Protein AF-A0A3M7KWB9-F1 (afdb_monomer_lite)

Foldseek 3Di:
DWFWWKKKFAAADDPAWAQFKKWKWFAADDLCVVQVRDNVNSVVDPRTDTFDIDTDDPDHGMDMDTTPHTDDHDDMDMGGDDTDDPDPHHDTDDMDTDGHDPVRVVVVVVVVVVVVVVVVVVPDDDDDDDDDDDDDDDDDDDDDDDDDDDPDDDPDDDDDDDDDDDDPPVVVVVVVVVVVVVVVVVVVVVVVVVVVVVVVVVVVVVVVVVVVVVVVVVVVVVVVVVVVVVVVVVCVVCVVVVVVVVVPDDPPVVVVVVCVVVVVVVVVVVVPD

InterPro domains:
  IPR012919 SUN domain [PF07738] (11-101)
  IPR012919 SUN domain [PS51469] (1-102)
  IPR045120 SUN domain-containing Suco/Slp1-like [PTHR12953] (5-118)

Sequence (273 aa):
MPLHRRVELVQNELYSSRVKDFEVYARQSNPRQDAGGDLAAGLANPLWRMVGNFTAPKTKGLQRFELQHPGWARYVLVRFLTHYSSEPVCAMNGIAVYGKSAAEELEDELAQVSARDEAREALAPEALEGVGLLRGTDVASKTGEGLEPLIAAALDAGNASGSGPLDPELKATKLQTKSLARIVSDMQANHTGSMVALQAGLETVKREQASLLRELDDLRAQVFMLWIAVGSLSLCVCAPTILRAVQKLPLRTTIAALIIGVGAFESYRVLML

Secondary structure (DSSP, 8-state):
-EEEEEEEEEE--SSSPPB-EEEEEEESS-TTTTTTT-HHHHHHSTTPEEEEEEE--S-SEEEEEEEEEEEE-SEEEEEE--BSSS-S-----EEEEEEEEHHHHHHHHHHHHHHHHHHHHHT--------------------------------------------HHHHHHHHHHHHHHHHHHHHHHHHHHHHHHHHHHHHHHHHHHHHHHHHHHHHHHHHHHHHHHHHHHHHHHHHHHHHHHHTTS-HHHHHHHHHHHHHHHHHHHGGG-

pLDDT: mean 71.54, std 21.66, range [27.02, 97.69]

Structure (mmCIF, N/CA/C/O backbone):
data_AF-A0A3M7KWB9-F1
#
_entry.id   AF-A0A3M7KWB9-F1
#
loop_
_atom_site.group_PDB
_atom_site.id
_atom_site.type_symbol
_atom_site.label_atom_id
_atom_site.label_alt_id
_atom_site.label_comp_id
_atom_site.label_asym_id
_atom_site.label_entity_id
_atom_site.label_seq_id
_atom_site.pdbx_PDB_ins_code
_atom_site.Cartn_x
_atom_site.Cartn_y
_atom_site.Cartn_z
_atom_site.occupancy
_atom_site.B_iso_or_equiv
_atom_site.auth_seq_id
_atom_site.auth_comp_id
_atom_site.auth_asym_id
_atom_site.auth_atom_id
_atom_site.pdbx_PDB_model_num
ATOM 1 N N . MET A 1 1 ? -8.202 1.699 14.607 1.00 68.69 1 MET A N 1
ATOM 2 C CA . MET A 1 1 ? -7.265 1.211 13.563 1.00 68.69 1 MET A CA 1
ATOM 3 C C . MET A 1 1 ? -8.049 1.082 12.272 1.00 68.69 1 MET A C 1
ATOM 5 O O . MET A 1 1 ? -9.238 0.851 12.412 1.00 68.69 1 MET A O 1
ATOM 9 N N . PRO A 1 2 ? -7.475 1.285 11.079 1.00 80.38 2 PRO A N 1
ATOM 10 C CA . PRO A 1 2 ? -8.226 1.167 9.832 1.00 80.38 2 PRO A CA 1
ATOM 11 C C . PRO A 1 2 ? -8.274 -0.275 9.295 1.00 80.38 2 PRO A C 1
ATOM 13 O O . PRO A 1 2 ? -7.330 -1.053 9.452 1.00 80.38 2 PRO A O 1
ATOM 16 N N . LEU A 1 3 ? -9.381 -0.614 8.642 1.00 87.31 3 LEU A N 1
ATOM 17 C CA . LEU A 1 3 ? -9.571 -1.790 7.803 1.00 87.31 3 LEU A CA 1
ATOM 18 C C . LEU A 1 3 ? -9.111 -1.443 6.388 1.00 87.31 3 LEU A C 1
ATOM 20 O O . LEU A 1 3 ? -9.818 -0.742 5.664 1.00 87.31 3 LEU A O 1
ATOM 24 N N . HIS A 1 4 ? -7.936 -1.912 5.976 1.00 88.81 4 HIS A N 1
ATOM 25 C CA . HIS A 1 4 ? -7.447 -1.646 4.623 1.00 88.81 4 HIS A CA 1
ATOM 26 C C . HIS A 1 4 ? -8.227 -2.473 3.598 1.00 88.81 4 HIS A C 1
ATOM 28 O O . HIS A 1 4 ? -8.393 -3.681 3.773 1.00 88.81 4 HIS A O 1
ATOM 34 N N . ARG A 1 5 ? -8.685 -1.823 2.523 1.00 92.06 5 ARG A N 1
ATOM 35 C CA . ARG A 1 5 ? -9.471 -2.453 1.448 1.00 92.06 5 ARG A CA 1
ATOM 36 C C . ARG A 1 5 ? -8.834 -2.302 0.071 1.00 92.06 5 ARG A C 1
ATOM 38 O O . ARG A 1 5 ? -8.957 -3.208 -0.738 1.00 92.06 5 ARG A O 1
ATOM 45 N N . ARG A 1 6 ? -8.098 -1.215 -0.181 1.00 94.56 6 ARG A N 1
ATOM 46 C CA . ARG A 1 6 ? -7.508 -0.931 -1.496 1.00 94.56 6 ARG A CA 1
ATOM 47 C C . ARG A 1 6 ? -6.091 -0.393 -1.372 1.00 94.56 6 ARG A C 1
ATOM 49 O O . ARG A 1 6 ? -5.790 0.375 -0.462 1.00 94.56 6 ARG A O 1
ATOM 56 N N . VAL A 1 7 ? -5.250 -0.737 -2.340 1.00 96.44 7 VAL A N 1
ATOM 57 C CA . VAL A 1 7 ? -3.951 -0.102 -2.575 1.00 96.44 7 VAL A CA 1
ATOM 58 C C . VAL A 1 7 ? -3.957 0.553 -3.947 1.00 96.44 7 VAL A C 1
ATOM 60 O O . VAL A 1 7 ? -4.464 -0.003 -4.920 1.00 96.44 7 VAL A O 1
ATOM 63 N N . GLU A 1 8 ? -3.387 1.745 -4.030 1.00 97.00 8 GLU A N 1
ATOM 64 C CA . GLU A 1 8 ? -3.187 2.461 -5.276 1.00 97.00 8 GLU A CA 1
ATOM 65 C C . GLU A 1 8 ? -1.697 2.710 -5.502 1.00 97.00 8 GLU A C 1
ATOM 67 O O . GLU A 1 8 ? -0.974 3.128 -4.595 1.00 97.00 8 GLU A O 1
ATOM 72 N N . LEU A 1 9 ? -1.245 2.440 -6.725 1.00 96.19 9 LEU A N 1
ATOM 73 C CA . LEU A 1 9 ? 0.121 2.684 -7.176 1.00 96.19 9 LEU A CA 1
ATOM 74 C C . LEU A 1 9 ? 0.098 3.773 -8.244 1.00 96.19 9 LEU A C 1
ATOM 76 O O . LEU A 1 9 ? -0.676 3.693 -9.199 1.00 96.19 9 LEU A O 1
ATOM 80 N N . VAL A 1 10 ? 0.956 4.780 -8.099 1.00 95.88 10 VAL A N 1
ATOM 81 C CA . VAL A 1 10 ? 1.112 5.855 -9.083 1.00 95.88 10 VAL A CA 1
ATOM 82 C C . VAL A 1 10 ? 2.482 5.755 -9.718 1.00 95.88 10 VAL A C 1
ATOM 84 O O . VAL A 1 10 ? 3.505 5.880 -9.038 1.00 95.88 10 VAL A O 1
ATOM 87 N N . GLN A 1 11 ? 2.492 5.590 -11.039 1.00 93.62 11 GLN A N 1
ATOM 88 C CA . GLN A 1 11 ? 3.726 5.531 -11.803 1.00 93.62 11 GLN A CA 1
ATOM 89 C C . GLN A 1 11 ? 3.613 6.339 -13.093 1.00 93.62 11 GLN A C 1
ATOM 91 O O . GLN A 1 11 ? 3.010 5.914 -14.080 1.00 93.62 11 GLN A O 1
ATOM 96 N N . ASN A 1 12 ? 4.187 7.539 -13.057 1.00 92.69 12 ASN A N 1
ATOM 97 C CA . ASN A 1 12 ? 4.114 8.535 -14.123 1.00 92.69 12 ASN A CA 1
ATOM 98 C C . ASN A 1 12 ? 5.438 8.707 -14.871 1.00 92.69 12 ASN A C 1
ATOM 100 O O . ASN A 1 12 ? 5.454 9.357 -15.919 1.00 92.69 12 ASN A O 1
ATOM 104 N N . GLU A 1 13 ? 6.522 8.129 -14.361 1.00 90.62 13 GLU A N 1
ATOM 105 C CA . GLU A 1 13 ? 7.837 8.235 -14.982 1.00 90.62 13 GLU A CA 1
ATOM 106 C C . GLU A 1 13 ? 7.851 7.619 -16.393 1.00 90.62 13 GLU A C 1
ATOM 108 O O . GLU A 1 13 ? 7.192 6.606 -16.654 1.00 90.62 13 GLU A O 1
ATOM 113 N N . LEU A 1 14 ? 8.535 8.280 -17.333 1.00 84.06 14 LEU A N 1
ATOM 114 C CA . LEU A 1 14 ? 8.511 7.901 -18.749 1.00 84.06 14 LEU A CA 1
ATOM 115 C C . LEU A 1 14 ? 9.574 6.848 -19.080 1.00 84.06 14 LEU A C 1
ATOM 117 O O . LEU A 1 14 ? 9.296 5.942 -19.863 1.00 84.06 14 LEU A O 1
ATOM 121 N N . TYR A 1 15 ? 10.749 6.962 -18.456 1.00 84.44 15 TYR A N 1
ATOM 122 C CA . TYR A 1 15 ? 11.940 6.146 -18.723 1.00 84.44 15 TYR A CA 1
ATOM 123 C C . TYR A 1 15 ? 12.293 5.230 -17.544 1.00 84.44 15 TYR A C 1
ATOM 125 O O . TYR A 1 15 ? 13.462 5.060 -17.206 1.00 84.44 15 TYR A O 1
ATOM 133 N N . SER A 1 16 ? 11.272 4.735 -16.844 1.00 88.31 16 SER A N 1
ATOM 134 C CA . SER A 1 16 ? 11.445 3.766 -15.763 1.00 88.31 16 SER A CA 1
ATOM 135 C C . SER A 1 16 ? 10.615 2.514 -15.992 1.00 88.31 16 SER A C 1
ATOM 137 O O . SER A 1 16 ? 9.477 2.561 -16.481 1.00 88.31 16 SER A O 1
ATOM 139 N N . SER A 1 17 ? 11.178 1.389 -15.550 1.00 92.69 17 SER A N 1
ATOM 140 C CA . SER A 1 17 ? 10.506 0.103 -15.566 1.00 92.69 17 SER A CA 1
ATOM 141 C C . SER A 1 17 ? 9.250 0.181 -14.715 1.00 92.69 17 SER A C 1
ATOM 143 O O . SER A 1 17 ? 9.245 0.854 -13.689 1.00 92.69 17 SER A O 1
ATOM 145 N N . ARG A 1 18 ? 8.189 -0.514 -15.129 1.00 92.75 18 ARG A N 1
ATOM 146 C CA . ARG A 1 18 ? 6.933 -0.591 -14.370 1.00 92.75 18 ARG A CA 1
ATOM 147 C C . ARG A 1 18 ? 6.945 -1.793 -13.451 1.00 92.75 18 ARG A C 1
ATOM 149 O O . ARG A 1 18 ? 7.360 -2.866 -13.894 1.00 92.75 18 ARG A O 1
ATOM 156 N N . VAL A 1 19 ? 6.426 -1.620 -12.236 1.00 95.19 19 VAL A N 1
ATOM 157 C CA . VAL A 1 19 ? 6.121 -2.740 -11.338 1.00 95.19 19 VAL A CA 1
ATOM 158 C C . VAL A 1 19 ? 5.245 -3.740 -12.087 1.00 95.19 19 VAL A C 1
ATOM 160 O O . VAL A 1 19 ? 4.312 -3.348 -12.791 1.00 95.19 19 VAL A O 1
ATOM 163 N N . LYS A 1 20 ? 5.579 -5.022 -11.957 1.00 95.44 20 LYS A N 1
ATOM 164 C CA . LYS A 1 20 ? 4.783 -6.124 -12.481 1.00 95.44 20 LYS A CA 1
ATOM 165 C C . LYS A 1 20 ? 4.173 -6.880 -11.312 1.00 95.44 20 LYS A C 1
ATOM 167 O O . LYS A 1 20 ? 3.020 -6.635 -10.997 1.00 95.44 20 LYS A O 1
ATOM 172 N N . ASP A 1 21 ? 4.935 -7.732 -10.641 1.00 97.00 21 ASP A N 1
ATOM 173 C CA . ASP A 1 21 ? 4.411 -8.545 -9.546 1.00 97.00 21 ASP A CA 1
ATOM 174 C C . ASP A 1 21 ? 4.757 -7.895 -8.202 1.00 97.00 21 ASP A C 1
ATOM 176 O O . ASP A 1 21 ? 5.901 -7.487 -7.972 1.00 97.00 21 ASP A O 1
ATOM 180 N N . PHE A 1 22 ? 3.768 -7.771 -7.318 1.00 97.06 22 PHE A N 1
ATOM 181 C CA . PHE A 1 22 ? 3.956 -7.234 -5.975 1.00 97.06 22 PHE A CA 1
ATOM 182 C C . PHE A 1 22 ? 2.990 -7.851 -4.965 1.00 97.06 22 PHE A C 1
ATOM 184 O O . PHE A 1 22 ? 1.907 -8.333 -5.297 1.00 97.06 22 PHE A O 1
ATOM 191 N N . GLU A 1 23 ? 3.391 -7.804 -3.703 1.00 96.88 23 GLU A N 1
ATOM 192 C CA . GLU A 1 23 ? 2.655 -8.372 -2.583 1.00 96.88 23 GLU A CA 1
ATOM 193 C C . GLU A 1 23 ? 2.413 -7.323 -1.512 1.00 96.88 23 GLU A C 1
ATOM 195 O O . GLU A 1 23 ? 3.234 -6.434 -1.276 1.00 96.88 23 GLU A O 1
ATOM 200 N N . VAL A 1 24 ? 1.283 -7.453 -0.831 1.00 96.56 24 VAL A N 1
ATOM 201 C CA . VAL A 1 24 ? 0.888 -6.579 0.264 1.00 96.56 24 VAL A CA 1
ATOM 202 C C . VAL A 1 24 ? 0.695 -7.429 1.506 1.00 96.56 24 VAL A C 1
ATOM 204 O O . VAL A 1 24 ? -0.054 -8.408 1.508 1.00 96.56 24 VAL A O 1
ATOM 207 N N . TYR A 1 25 ? 1.366 -7.028 2.577 1.00 95.44 25 TYR A N 1
ATOM 208 C CA . TYR A 1 25 ? 1.311 -7.655 3.885 1.00 95.44 25 TYR A CA 1
ATOM 209 C C . TYR A 1 25 ? 0.788 -6.669 4.917 1.00 95.44 25 TYR A C 1
ATOM 211 O O . TYR A 1 25 ? 1.010 -5.463 4.819 1.00 95.44 25 TYR A O 1
ATOM 219 N N . ALA A 1 26 ? 0.131 -7.195 5.939 1.00 94.50 26 ALA A N 1
ATOM 220 C CA . ALA A 1 26 ? -0.488 -6.425 6.996 1.00 94.50 26 ALA A CA 1
ATOM 221 C C . ALA A 1 26 ? -0.105 -6.989 8.368 1.00 94.50 26 ALA A C 1
ATOM 223 O O . ALA A 1 26 ? -0.010 -8.206 8.556 1.00 94.50 26 ALA A O 1
ATOM 224 N N . ARG A 1 27 ? 0.112 -6.095 9.336 1.00 92.88 27 ARG A N 1
ATOM 225 C CA . ARG A 1 27 ? 0.481 -6.440 10.713 1.00 92.8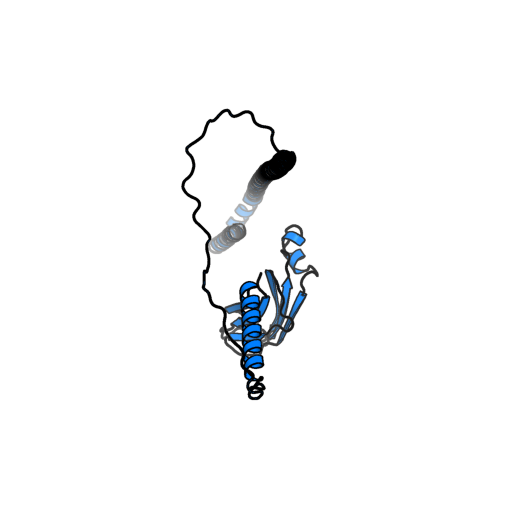8 27 ARG A CA 1
ATOM 226 C C . ARG A 1 27 ? -0.124 -5.460 11.713 1.00 92.88 27 ARG A C 1
ATOM 228 O O . ARG A 1 27 ? -0.276 -4.269 11.438 1.00 92.88 27 ARG A O 1
ATOM 235 N N . GLN A 1 28 ? -0.467 -5.978 12.890 1.00 91.44 28 GLN A N 1
ATOM 236 C CA . GLN A 1 28 ? -1.034 -5.189 13.987 1.00 91.44 28 GLN A CA 1
ATOM 237 C C . GLN A 1 28 ? 0.018 -4.659 14.957 1.00 91.44 28 GLN A C 1
ATOM 239 O O . GLN A 1 28 ? -0.032 -3.500 15.369 1.00 91.44 28 GLN A O 1
ATOM 244 N N . SER A 1 29 ? 0.978 -5.505 15.317 1.00 91.25 29 SER A N 1
ATOM 245 C CA . SER A 1 29 ? 2.044 -5.155 16.242 1.00 91.25 29 SER A CA 1
ATOM 246 C C . SER A 1 29 ? 3.152 -4.351 15.561 1.00 91.25 29 SER A C 1
ATOM 248 O O . SER A 1 29 ? 3.339 -4.411 14.343 1.00 91.25 29 SER A O 1
ATOM 250 N N . ASN A 1 30 ? 3.882 -3.569 16.356 1.00 91.50 30 ASN A N 1
ATOM 251 C CA . ASN A 1 30 ? 4.955 -2.726 15.852 1.00 91.50 30 ASN A CA 1
ATOM 252 C C . ASN A 1 30 ? 6.150 -3.597 15.427 1.00 91.50 30 ASN A C 1
ATOM 254 O O . ASN A 1 30 ? 6.768 -4.229 16.288 1.00 91.50 30 ASN A O 1
ATOM 258 N N . PRO A 1 31 ? 6.534 -3.602 14.135 1.00 91.31 31 PRO A N 1
ATOM 259 C CA . PRO A 1 31 ? 7.605 -4.467 13.653 1.00 91.31 31 PRO A CA 1
ATOM 260 C C . PRO A 1 31 ? 8.953 -4.181 14.315 1.00 91.31 31 PRO A C 1
ATOM 262 O O . PRO A 1 31 ? 9.757 -5.096 14.445 1.00 91.31 31 PRO A O 1
ATOM 265 N N . ARG A 1 32 ? 9.195 -2.945 14.771 1.00 90.12 32 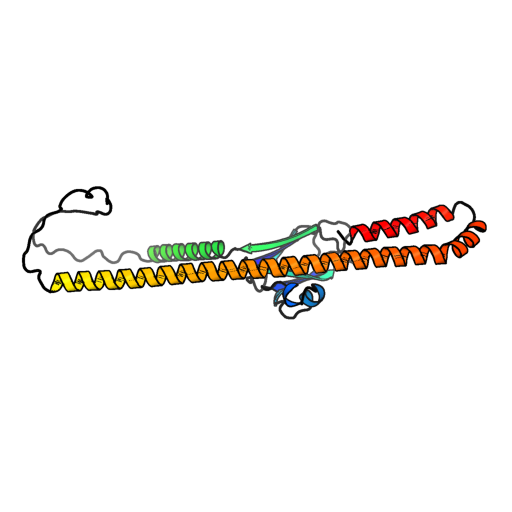ARG A N 1
ATOM 266 C CA . ARG A 1 32 ? 10.444 -2.583 15.448 1.00 90.12 32 ARG A CA 1
ATOM 267 C C . ARG A 1 32 ? 10.491 -3.075 16.894 1.00 90.12 32 ARG A C 1
ATOM 269 O O . ARG A 1 32 ? 11.548 -3.474 17.368 1.00 90.12 32 ARG A O 1
ATOM 276 N N . GLN A 1 33 ? 9.362 -3.031 17.597 1.00 88.69 33 GLN A N 1
ATOM 277 C CA . GLN A 1 33 ? 9.304 -3.380 19.017 1.00 88.69 33 GLN A CA 1
ATOM 278 C C . GLN A 1 33 ? 9.417 -4.891 19.227 1.00 88.69 33 GLN A C 1
ATOM 280 O O . GLN A 1 33 ? 10.189 -5.343 20.066 1.00 88.69 33 GLN A O 1
ATOM 285 N N . ASP A 1 34 ? 8.724 -5.668 18.398 1.00 84.06 34 ASP A N 1
ATOM 286 C CA . ASP A 1 34 ? 8.713 -7.131 18.480 1.00 84.06 34 ASP A CA 1
ATOM 287 C C . ASP A 1 34 ? 10.060 -7.774 18.104 1.00 84.06 34 ASP A C 1
ATOM 289 O O . ASP A 1 34 ? 10.282 -8.952 18.369 1.00 84.06 34 ASP A O 1
ATOM 293 N N . ALA A 1 35 ? 10.948 -7.013 17.462 1.00 86.12 35 ALA A N 1
ATOM 294 C CA . ALA A 1 35 ? 12.273 -7.446 17.030 1.00 86.12 35 ALA A CA 1
ATOM 295 C C . ALA A 1 35 ? 13.408 -6.798 17.845 1.00 86.12 35 ALA A C 1
ATOM 297 O O . ALA A 1 35 ? 14.527 -6.653 17.359 1.00 86.12 35 ALA A O 1
ATOM 298 N N . GLY A 1 36 ? 13.124 -6.362 19.078 1.00 85.31 36 GLY A N 1
ATOM 299 C CA . GLY A 1 36 ? 14.149 -5.827 19.982 1.00 85.31 36 GLY A CA 1
ATOM 300 C C . GLY A 1 36 ? 14.800 -4.526 19.497 1.00 85.31 36 GLY A C 1
ATOM 301 O O . GLY A 1 36 ? 15.924 -4.222 19.879 1.00 85.31 36 GLY A O 1
ATOM 302 N N . GLY A 1 37 ? 14.115 -3.758 18.645 1.00 87.44 37 GLY A N 1
ATOM 303 C CA . GLY A 1 37 ? 14.608 -2.497 18.090 1.00 87.44 37 GLY A CA 1
ATOM 304 C C . GLY A 1 37 ? 15.168 -2.592 16.668 1.00 87.44 37 GLY A C 1
ATOM 305 O O . GLY A 1 37 ? 15.290 -1.541 16.026 1.00 87.44 37 GLY A O 1
ATOM 306 N N . ASP A 1 38 ? 15.441 -3.800 16.160 1.00 90.31 38 ASP A N 1
ATOM 307 C CA . ASP A 1 38 ? 15.917 -4.031 14.792 1.00 90.31 38 ASP A CA 1
ATOM 308 C C . ASP A 1 38 ? 14.749 -4.153 13.799 1.00 90.31 38 ASP A C 1
ATOM 310 O O . ASP A 1 38 ? 13.969 -5.107 13.804 1.00 90.31 38 ASP A O 1
ATOM 314 N N . LEU A 1 39 ? 14.633 -3.174 12.899 1.00 88.69 39 LEU A N 1
ATOM 315 C CA . LEU A 1 39 ? 13.589 -3.170 11.880 1.00 88.69 39 LEU A CA 1
ATOM 316 C C . LEU A 1 39 ? 13.789 -4.279 10.834 1.00 88.69 39 LEU A C 1
ATOM 318 O O . LEU A 1 39 ? 12.795 -4.796 10.327 1.00 88.69 39 LEU A O 1
ATOM 322 N N . ALA A 1 40 ? 15.030 -4.662 10.517 1.00 89.69 40 ALA A N 1
ATOM 323 C CA . ALA A 1 40 ? 15.303 -5.685 9.509 1.00 89.69 40 ALA A CA 1
ATOM 324 C C . ALA A 1 40 ? 14.802 -7.059 9.978 1.00 89.69 40 ALA A C 1
ATOM 326 O O . ALA A 1 40 ? 14.021 -7.705 9.272 1.00 89.69 40 ALA A O 1
ATOM 327 N N . ALA A 1 41 ? 15.141 -7.451 11.210 1.00 89.69 41 ALA A N 1
ATOM 328 C CA . ALA A 1 41 ? 14.554 -8.620 11.860 1.00 89.69 41 ALA A CA 1
ATOM 329 C C . ALA A 1 41 ? 13.018 -8.515 11.965 1.00 89.69 41 ALA A C 1
ATOM 331 O O . ALA A 1 41 ? 12.302 -9.490 11.729 1.00 89.69 41 ALA A O 1
ATOM 332 N N . GLY A 1 42 ? 12.488 -7.315 12.226 1.00 91.06 42 GLY A N 1
ATOM 333 C CA . GLY A 1 42 ? 11.049 -7.042 12.251 1.00 91.06 42 GLY A CA 1
ATOM 334 C C . GLY A 1 42 ? 10.328 -7.275 10.919 1.00 91.06 42 GLY A C 1
ATOM 335 O O . GLY A 1 42 ? 9.194 -7.764 10.907 1.00 91.06 42 GLY A O 1
ATOM 336 N N . LEU A 1 43 ? 10.970 -6.955 9.794 1.00 90.00 43 LEU A N 1
ATOM 337 C CA . LEU A 1 43 ? 10.447 -7.164 8.438 1.00 90.00 43 LEU A CA 1
ATOM 338 C C . LEU A 1 43 ? 10.536 -8.628 7.983 1.00 90.00 43 LEU A C 1
ATOM 340 O O . LEU A 1 43 ? 9.723 -9.051 7.160 1.00 90.00 43 LEU A O 1
ATOM 344 N N . ALA A 1 44 ? 11.495 -9.391 8.511 1.00 89.00 44 ALA A N 1
ATOM 345 C CA . ALA A 1 44 ? 11.656 -10.825 8.252 1.00 89.00 44 ALA A CA 1
ATOM 346 C C . ALA A 1 44 ? 10.781 -11.718 9.155 1.00 89.00 44 ALA A C 1
ATOM 348 O O . ALA A 1 44 ? 10.687 -12.923 8.940 1.00 89.00 44 ALA A O 1
ATOM 349 N N . ASN A 1 45 ? 10.141 -11.137 10.169 1.00 90.00 45 ASN A N 1
ATOM 350 C CA . ASN A 1 45 ? 9.335 -11.861 11.144 1.00 90.00 45 ASN A CA 1
ATOM 351 C C . ASN A 1 45 ? 8.060 -12.482 10.509 1.00 90.00 45 ASN A C 1
ATOM 353 O O . ASN A 1 45 ? 7.380 -11.804 9.739 1.00 90.00 45 ASN A O 1
ATOM 357 N N . PRO A 1 46 ? 7.660 -13.718 10.866 1.00 88.94 46 PRO A N 1
ATOM 358 C CA . PRO A 1 46 ? 6.471 -14.381 10.311 1.00 88.94 46 PRO A CA 1
ATOM 359 C C . PRO A 1 46 ? 5.120 -13.763 10.721 1.00 88.94 46 PRO A C 1
ATOM 361 O O . PRO A 1 46 ? 4.082 -14.185 10.222 1.00 88.94 46 PRO A O 1
ATOM 364 N N . LEU A 1 47 ? 5.094 -12.766 11.611 1.00 92.00 47 LEU A N 1
ATOM 365 C CA . LEU A 1 47 ? 3.867 -12.072 12.032 1.00 92.00 47 LEU A CA 1
ATOM 366 C C . LEU A 1 47 ? 3.204 -11.234 10.921 1.00 92.00 47 LEU A C 1
ATOM 368 O O . LEU A 1 47 ? 2.088 -10.741 11.104 1.00 92.00 47 LEU A O 1
ATOM 372 N N . TRP A 1 48 ? 3.871 -11.042 9.783 1.00 94.62 48 TRP A N 1
ATOM 373 C CA . TRP A 1 48 ? 3.278 -10.417 8.604 1.00 94.62 48 TRP A CA 1
ATOM 374 C C . TRP A 1 48 ? 2.281 -11.362 7.931 1.00 94.62 48 TRP A C 1
ATOM 376 O O . TRP A 1 48 ? 2.646 -12.434 7.458 1.00 94.62 48 TRP A O 1
ATOM 386 N N . ARG A 1 49 ? 1.018 -10.939 7.826 1.00 94.88 49 ARG A N 1
ATOM 387 C CA . ARG A 1 49 ? -0.016 -11.680 7.094 1.00 94.88 49 ARG A CA 1
ATOM 388 C C . ARG A 1 49 ? -0.148 -11.126 5.683 1.00 94.88 49 ARG A C 1
ATOM 390 O O . ARG A 1 49 ? -0.340 -9.923 5.530 1.00 94.88 49 ARG A O 1
ATOM 397 N N . MET A 1 50 ? -0.092 -11.977 4.665 1.00 94.62 50 MET A N 1
ATOM 398 C CA . MET A 1 50 ? -0.376 -11.561 3.290 1.00 94.62 50 MET A CA 1
ATOM 399 C C . MET A 1 50 ? -1.858 -11.175 3.158 1.00 94.62 50 MET A C 1
ATOM 401 O O . MET A 1 50 ? -2.735 -11.933 3.568 1.00 94.62 50 MET A O 1
ATOM 405 N N . VAL A 1 51 ? -2.127 -9.990 2.610 1.00 95.81 51 VAL A N 1
ATOM 406 C CA . VAL A 1 51 ? -3.488 -9.472 2.357 1.00 95.81 51 VAL A CA 1
ATOM 407 C C . VAL A 1 51 ? -3.805 -9.331 0.870 1.00 95.81 51 VAL A C 1
ATOM 409 O O . VAL A 1 51 ? -4.970 -9.203 0.491 1.00 95.81 51 VAL A O 1
ATOM 412 N N . GLY A 1 52 ? -2.785 -9.385 0.015 1.00 95.69 52 GLY A N 1
ATOM 413 C CA . GLY A 1 52 ? -2.971 -9.449 -1.425 1.00 95.69 52 GLY A CA 1
ATOM 414 C C . GLY A 1 52 ? -1.682 -9.758 -2.172 1.00 95.69 52 GLY A C 1
ATOM 415 O O . GLY A 1 52 ? -0.590 -9.385 -1.741 1.00 95.69 52 GLY A O 1
ATOM 416 N N . ASN A 1 53 ? -1.841 -10.416 -3.313 1.00 97.31 53 ASN A N 1
ATOM 417 C CA . ASN A 1 53 ? -0.810 -10.629 -4.319 1.00 97.31 53 ASN A CA 1
ATOM 418 C C . ASN A 1 53 ? -1.371 -10.147 -5.661 1.00 97.31 53 ASN A C 1
ATOM 420 O O . ASN A 1 53 ? -2.513 -10.464 -6.008 1.00 97.31 53 ASN A O 1
ATOM 424 N N . PHE A 1 54 ? -0.594 -9.342 -6.380 1.00 97.69 54 PHE A N 1
ATOM 425 C CA . PHE A 1 54 ? -1.063 -8.644 -7.566 1.00 97.69 54 PHE A CA 1
ATOM 426 C C . PHE A 1 54 ? -0.032 -8.668 -8.684 1.00 97.69 54 PHE A C 1
ATOM 428 O O . PHE A 1 54 ? 1.166 -8.497 -8.457 1.00 97.69 54 PHE A O 1
ATOM 435 N N . THR A 1 55 ? -0.545 -8.748 -9.910 1.00 97.56 55 THR A N 1
ATOM 436 C CA . THR A 1 55 ? 0.202 -8.436 -11.126 1.00 97.56 55 THR A CA 1
ATOM 437 C C . THR A 1 55 ? -0.355 -7.142 -11.714 1.00 97.56 55 THR A C 1
ATOM 439 O O . THR A 1 55 ? -1.477 -7.096 -12.219 1.00 97.56 55 THR A O 1
ATOM 442 N N . ALA A 1 56 ? 0.427 -6.072 -11.632 1.00 96.38 56 ALA A N 1
ATOM 443 C CA . ALA A 1 56 ? 0.112 -4.777 -12.205 1.00 96.38 56 ALA A CA 1
ATOM 444 C C . ALA A 1 56 ? 0.194 -4.818 -13.742 1.00 96.38 56 ALA A C 1
ATOM 446 O O . ALA A 1 56 ? 1.152 -5.360 -14.305 1.00 96.38 56 ALA A O 1
ATOM 447 N N . PRO A 1 57 ? -0.775 -4.226 -14.456 1.00 95.38 57 PRO A N 1
ATOM 448 C CA . PRO A 1 57 ? -0.653 -3.958 -15.883 1.00 95.38 57 PRO A CA 1
ATOM 449 C C . PRO A 1 57 ? 0.529 -3.034 -16.221 1.00 95.38 57 PRO A C 1
ATOM 451 O O . PRO A 1 57 ? 0.887 -2.123 -15.470 1.00 95.38 57 PRO A O 1
ATOM 454 N N . LYS A 1 58 ? 1.109 -3.205 -17.418 1.00 93.69 58 LYS A N 1
ATOM 455 C CA . LYS A 1 58 ? 2.176 -2.335 -17.955 1.00 93.69 58 LYS A CA 1
ATOM 456 C C . LYS A 1 58 ? 1.618 -0.986 -18.445 1.00 93.69 58 LYS A C 1
ATOM 458 O O . LYS A 1 58 ? 1.827 -0.587 -19.587 1.00 93.69 58 LYS A O 1
ATOM 463 N N . THR A 1 59 ? 0.903 -0.271 -17.584 1.00 92.06 59 THR A N 1
ATOM 464 C CA . THR A 1 59 ? 0.262 1.017 -17.884 1.00 92.06 59 THR A CA 1
ATOM 465 C C . THR A 1 59 ? 0.901 2.158 -17.097 1.00 92.06 59 THR A C 1
ATOM 467 O O . THR A 1 59 ? 1.414 1.966 -15.997 1.00 92.06 59 THR A O 1
ATOM 470 N N . LYS A 1 60 ? 0.920 3.363 -17.674 1.00 91.38 60 LYS A N 1
ATOM 471 C CA . LYS A 1 60 ? 1.300 4.594 -16.962 1.00 91.38 60 LYS A CA 1
ATOM 472 C C . LYS A 1 60 ? 0.098 5.114 -16.169 1.00 91.38 60 LYS A C 1
ATOM 474 O O . LYS A 1 60 ? -1.033 4.923 -16.603 1.00 91.38 60 LYS A O 1
ATOM 479 N N . GLY A 1 61 ? 0.353 5.820 -15.075 1.00 93.62 61 GLY A N 1
ATOM 480 C CA . GLY A 1 61 ? -0.675 6.509 -14.305 1.00 93.62 61 GLY A CA 1
ATOM 481 C C . GLY A 1 61 ? -0.991 5.843 -12.974 1.00 93.62 61 GLY A C 1
ATOM 482 O O . GLY A 1 61 ? -0.194 5.082 -12.424 1.00 93.62 61 GLY A O 1
ATOM 483 N N . LEU A 1 62 ? -2.173 6.182 -12.466 1.00 96.31 62 LEU A N 1
ATOM 484 C CA . LEU A 1 62 ? -2.762 5.612 -11.264 1.00 96.31 62 LEU A CA 1
ATOM 485 C C . LEU A 1 62 ? -3.359 4.238 -11.577 1.00 96.31 62 LEU A C 1
ATOM 487 O O . LEU A 1 62 ? -4.194 4.109 -12.472 1.00 96.31 62 LEU A O 1
ATOM 491 N N . GLN A 1 63 ? -2.976 3.236 -10.798 1.00 96.69 63 GLN A N 1
ATOM 492 C CA . GLN A 1 63 ? -3.535 1.891 -10.847 1.00 96.69 63 GLN A CA 1
ATOM 493 C C . GLN A 1 63 ? -4.113 1.538 -9.479 1.00 96.69 63 GLN A C 1
ATOM 495 O O . GLN A 1 63 ? -3.519 1.869 -8.453 1.00 96.69 63 GLN A O 1
ATOM 500 N N . ARG A 1 64 ? -5.278 0.885 -9.464 1.00 97.31 64 ARG A N 1
ATOM 501 C CA . ARG A 1 64 ? -6.023 0.550 -8.244 1.00 97.31 64 ARG A CA 1
ATOM 502 C C . ARG A 1 64 ? -6.145 -0.957 -8.094 1.00 97.31 64 ARG A C 1
ATOM 504 O O . ARG A 1 64 ? -6.501 -1.636 -9.053 1.00 97.31 64 ARG A O 1
ATOM 511 N N . PHE A 1 65 ? -5.900 -1.444 -6.885 1.00 96.81 65 PHE A N 1
ATOM 512 C CA . PHE A 1 65 ? -5.901 -2.862 -6.547 1.00 96.81 65 PHE A CA 1
ATOM 513 C C . PHE A 1 65 ? -6.734 -3.084 -5.283 1.00 96.81 65 PHE A C 1
ATOM 515 O O . PHE A 1 65 ? -6.400 -2.566 -4.216 1.00 96.81 65 PHE A O 1
ATOM 522 N N . GLU A 1 66 ? -7.827 -3.835 -5.401 1.00 96.38 66 GLU A N 1
ATOM 523 C CA . GLU A 1 66 ? -8.639 -4.256 -4.252 1.00 96.38 66 GLU A CA 1
ATOM 524 C C . GLU A 1 66 ? -7.946 -5.410 -3.520 1.00 96.38 66 GLU A C 1
ATOM 526 O O . GLU A 1 66 ? -7.516 -6.382 -4.141 1.00 96.38 66 GLU A O 1
ATOM 531 N N . LEU A 1 67 ? -7.825 -5.307 -2.198 1.00 95.00 67 LEU A N 1
ATOM 532 C CA . LEU A 1 67 ? -7.222 -6.336 -1.357 1.00 95.00 67 LEU A CA 1
ATOM 533 C C . LEU A 1 67 ? -8.102 -7.588 -1.332 1.00 95.00 67 LEU A C 1
ATOM 535 O O . LEU A 1 67 ? -9.292 -7.514 -1.043 1.00 95.00 67 LEU A O 1
ATOM 539 N N . GLN A 1 68 ? -7.494 -8.746 -1.599 1.00 93.81 68 GLN A N 1
ATOM 540 C CA . GLN A 1 68 ? -8.176 -10.047 -1.599 1.00 93.81 68 GLN A CA 1
ATOM 541 C C . GLN A 1 68 ? -8.677 -10.412 -0.199 1.00 93.81 68 GLN A C 1
ATOM 543 O O . GLN A 1 68 ? -9.764 -10.963 -0.035 1.00 93.81 68 GLN A O 1
ATOM 548 N N . HIS A 1 69 ? -7.879 -10.081 0.815 1.00 92.38 69 HIS A N 1
ATOM 549 C CA . HIS A 1 69 ? -8.196 -10.318 2.214 1.00 92.38 69 HIS A CA 1
ATOM 550 C C . HIS A 1 69 ? -8.112 -8.993 2.978 1.00 92.38 69 HIS A C 1
ATOM 552 O O . HIS A 1 69 ? -7.073 -8.704 3.583 1.00 92.38 69 HIS A O 1
ATOM 558 N N . PRO A 1 70 ? -9.170 -8.156 2.934 1.00 90.19 70 PRO A N 1
ATOM 559 C CA . PRO A 1 70 ? -9.199 -6.924 3.706 1.00 90.19 70 PRO A CA 1
ATOM 560 C C . PRO A 1 70 ? -9.086 -7.264 5.190 1.00 90.19 70 PRO A C 1
ATOM 562 O O . PRO A 1 70 ? -9.684 -8.221 5.684 1.00 90.19 70 PRO A O 1
ATOM 565 N N . GLY A 1 71 ? -8.276 -6.496 5.907 1.00 86.25 71 GLY A N 1
ATOM 566 C CA . GLY A 1 71 ? -7.991 -6.781 7.303 1.00 86.25 71 GLY A CA 1
ATOM 567 C C . GLY A 1 71 ? -7.629 -5.531 8.075 1.00 86.25 71 GLY A C 1
ATOM 568 O O . GLY A 1 71 ? -7.017 -4.597 7.550 1.00 86.25 71 GLY A O 1
ATOM 569 N N . TRP A 1 72 ? -8.013 -5.529 9.347 1.00 89.44 72 TRP A N 1
ATOM 570 C CA . TRP A 1 72 ? -7.531 -4.544 10.295 1.00 89.44 72 TRP A CA 1
ATOM 571 C C . TRP A 1 72 ? -6.021 -4.683 10.400 1.00 89.44 72 TRP A C 1
ATOM 573 O O . TRP A 1 72 ? -5.505 -5.775 10.678 1.00 89.44 72 TRP A O 1
ATOM 583 N N . ALA A 1 73 ? -5.320 -3.577 10.197 1.00 92.88 73 ALA A N 1
ATOM 584 C CA . ALA A 1 73 ? -3.900 -3.501 10.459 1.00 92.88 73 ALA A CA 1
ATOM 585 C C . ALA A 1 73 ? -3.482 -2.076 10.785 1.00 92.88 73 ALA A C 1
ATOM 587 O O . ALA A 1 73 ? -4.130 -1.098 10.418 1.00 92.88 73 ALA A O 1
ATOM 588 N N . ARG A 1 74 ? -2.376 -1.980 11.516 1.00 91.50 74 ARG A N 1
ATOM 589 C CA . ARG A 1 74 ? -1.715 -0.713 11.814 1.00 91.50 74 ARG A CA 1
ATOM 590 C C . ARG A 1 74 ? -0.540 -0.461 10.878 1.00 91.50 74 ARG A C 1
ATOM 592 O O . ARG A 1 74 ? -0.222 0.690 10.597 1.00 91.50 74 ARG A O 1
ATOM 599 N N . TYR A 1 75 ? 0.097 -1.532 10.418 1.00 93.25 75 TYR A N 1
ATOM 600 C CA . TYR A 1 75 ? 1.271 -1.489 9.563 1.00 93.25 75 TYR A CA 1
ATOM 601 C C . TYR A 1 75 ? 1.014 -2.285 8.291 1.00 93.25 75 TYR A C 1
ATOM 603 O O . TYR A 1 75 ? 0.496 -3.403 8.337 1.00 93.25 75 TYR A O 1
ATOM 611 N N . VAL A 1 76 ? 1.425 -1.708 7.165 1.00 94.12 76 VAL A N 1
ATOM 612 C CA . VAL A 1 76 ? 1.351 -2.323 5.841 1.00 94.12 76 VAL A CA 1
ATOM 613 C C . VAL A 1 76 ? 2.752 -2.370 5.258 1.00 94.12 76 VAL A C 1
ATOM 615 O O . VAL A 1 76 ? 3.506 -1.403 5.353 1.00 94.12 76 VAL A O 1
ATOM 618 N N . LEU A 1 77 ? 3.094 -3.502 4.660 1.00 94.56 77 LEU A N 1
ATOM 619 C CA . LEU A 1 77 ? 4.346 -3.714 3.956 1.00 94.56 77 LEU A CA 1
ATOM 620 C C . LEU A 1 77 ? 4.026 -4.085 2.512 1.00 94.56 77 LEU A C 1
ATOM 622 O O . LEU A 1 77 ? 3.374 -5.094 2.260 1.00 94.56 77 LEU A O 1
ATOM 626 N N . VAL A 1 78 ? 4.505 -3.277 1.570 1.00 95.62 78 VAL A N 1
ATOM 627 C CA . VAL A 1 78 ? 4.392 -3.551 0.135 1.00 95.62 78 VAL A CA 1
ATOM 628 C C . VAL A 1 78 ? 5.740 -4.067 -0.358 1.00 95.62 78 VAL A C 1
ATOM 630 O O . VAL A 1 78 ? 6.756 -3.393 -0.193 1.00 95.62 78 VAL A O 1
ATOM 633 N N . ARG A 1 79 ? 5.762 -5.271 -0.933 1.00 95.25 79 ARG A N 1
ATOM 634 C CA . ARG A 1 79 ? 6.959 -5.906 -1.496 1.00 95.25 79 ARG A CA 1
ATOM 635 C C . ARG A 1 79 ? 6.846 -5.958 -3.012 1.00 95.25 79 ARG A C 1
ATOM 637 O O . ARG A 1 79 ? 6.001 -6.671 -3.543 1.00 95.25 79 ARG A O 1
ATOM 644 N N . PHE A 1 80 ? 7.713 -5.232 -3.705 1.00 94.75 80 PHE A N 1
ATOM 645 C CA . PHE A 1 80 ? 7.844 -5.328 -5.158 1.00 94.75 80 PHE A CA 1
ATOM 646 C C . PHE A 1 80 ? 8.729 -6.521 -5.509 1.00 94.75 80 PHE A C 1
ATOM 648 O O . PHE A 1 80 ? 9.857 -6.606 -5.028 1.00 94.75 80 PHE A O 1
ATOM 655 N N . LEU A 1 81 ? 8.207 -7.447 -6.314 1.00 95.19 81 LEU A N 1
ATOM 656 C CA . LEU A 1 81 ? 8.898 -8.683 -6.680 1.00 95.19 81 LEU A CA 1
ATOM 657 C C . LEU A 1 81 ? 9.578 -8.554 -8.043 1.00 95.19 81 LEU A C 1
ATOM 659 O O . LEU A 1 81 ? 10.753 -8.881 -8.187 1.00 95.19 81 LEU A O 1
ATOM 663 N N . THR A 1 82 ? 8.841 -8.079 -9.050 1.00 94.69 82 THR A N 1
ATOM 664 C CA . THR A 1 82 ? 9.314 -8.028 -10.441 1.00 94.69 82 THR A CA 1
ATOM 665 C C . THR A 1 82 ? 8.874 -6.744 -11.146 1.00 94.69 82 THR A C 1
ATOM 667 O O . THR A 1 82 ? 7.999 -6.006 -10.684 1.00 94.69 82 THR A O 1
ATOM 670 N N . HIS A 1 83 ? 9.481 -6.476 -12.302 1.00 94.62 83 HIS A N 1
ATOM 671 C CA . HIS A 1 83 ? 9.168 -5.338 -13.162 1.00 94.62 83 HIS A CA 1
ATOM 672 C C . HIS A 1 83 ? 9.218 -5.744 -14.652 1.00 94.62 83 HIS A C 1
ATOM 674 O O . HIS A 1 83 ? 9.740 -6.804 -14.989 1.00 94.62 83 HIS A O 1
ATOM 680 N N . TYR A 1 84 ? 8.652 -4.935 -15.556 1.00 92.25 84 TYR A N 1
ATOM 681 C CA . TYR A 1 84 ? 8.469 -5.315 -16.973 1.00 92.25 84 TYR A CA 1
ATOM 682 C C . TYR A 1 84 ? 9.652 -5.050 -17.922 1.00 92.25 84 TYR A C 1
ATOM 684 O O . TYR A 1 84 ? 9.756 -5.726 -18.943 1.00 92.25 84 TYR A O 1
ATOM 692 N N . SER A 1 85 ? 10.443 -4.000 -17.694 1.00 84.38 85 SER A N 1
ATOM 693 C CA . SER A 1 85 ? 11.538 -3.571 -18.589 1.00 84.38 85 SER A CA 1
ATOM 694 C C . SER A 1 85 ? 12.881 -4.136 -18.126 1.00 84.38 85 SER A C 1
ATOM 696 O O . SER A 1 85 ? 13.012 -4.513 -16.975 1.00 84.38 85 SER A O 1
ATOM 698 N N . SER A 1 86 ? 13.903 -4.142 -18.978 1.00 81.62 86 SER A N 1
ATOM 699 C CA . SER A 1 86 ? 15.285 -4.432 -18.558 1.00 81.62 86 SER A CA 1
ATOM 700 C C . SER A 1 86 ? 15.985 -3.219 -17.932 1.00 81.62 86 SER A C 1
ATOM 702 O O . SER A 1 86 ? 17.186 -3.255 -17.674 1.00 81.62 86 SER A O 1
ATOM 704 N N . GLU A 1 87 ? 15.263 -2.112 -17.758 1.00 86.12 87 GLU A N 1
ATOM 705 C CA . GLU A 1 87 ? 15.777 -0.931 -17.079 1.00 86.12 87 GLU A CA 1
ATOM 706 C C . GLU A 1 87 ? 16.131 -1.261 -15.623 1.00 86.12 87 GLU A C 1
ATOM 708 O O . GLU A 1 87 ? 15.349 -1.912 -14.929 1.00 86.12 87 GLU A O 1
ATOM 713 N N . PRO A 1 88 ? 17.281 -0.776 -15.128 1.00 79.31 88 PRO A N 1
ATOM 714 C CA . PRO A 1 88 ? 17.789 -1.154 -13.813 1.00 79.31 88 PRO A CA 1
ATOM 715 C C . PRO A 1 88 ? 16.975 -0.566 -12.653 1.00 79.31 88 PRO A C 1
ATOM 717 O O . PRO A 1 88 ? 17.181 -0.954 -11.505 1.00 79.31 88 PRO A O 1
ATOM 720 N N . VAL A 1 89 ? 16.077 0.387 -12.928 1.00 85.44 89 VAL A N 1
ATOM 721 C CA . VAL A 1 89 ? 15.322 1.120 -11.910 1.00 85.44 89 VAL A CA 1
ATOM 722 C C . VAL A 1 89 ? 13.832 1.117 -12.241 1.00 85.44 89 VAL A C 1
ATOM 724 O O . VAL A 1 89 ? 13.413 1.321 -13.381 1.00 85.44 89 VAL A O 1
ATOM 727 N N . CYS A 1 90 ? 13.027 0.921 -11.200 1.00 88.06 90 CYS A N 1
ATOM 728 C CA . CYS A 1 90 ? 11.585 1.109 -11.214 1.00 88.06 90 CYS A CA 1
ATOM 729 C C . CYS A 1 90 ? 11.248 2.316 -10.332 1.00 88.06 90 CYS A C 1
ATOM 731 O O . CYS A 1 90 ? 11.115 2.184 -9.115 1.00 88.06 90 CYS A O 1
ATOM 733 N N . ALA A 1 91 ? 11.157 3.504 -10.932 1.00 89.75 91 ALA A N 1
ATOM 734 C CA . ALA A 1 91 ? 10.776 4.710 -10.211 1.00 89.75 91 ALA A CA 1
ATOM 73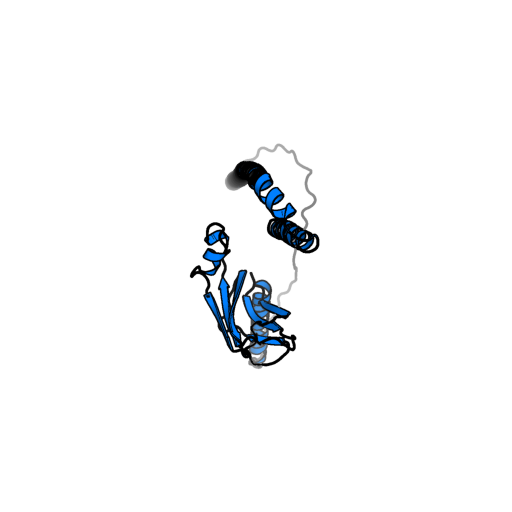5 C C . ALA A 1 91 ? 9.273 4.708 -9.927 1.00 89.75 91 ALA A C 1
ATOM 737 O O . ALA A 1 91 ? 8.459 4.548 -10.836 1.00 89.75 91 ALA A O 1
ATOM 738 N N . MET A 1 92 ? 8.915 4.927 -8.669 1.00 90.62 92 MET A N 1
ATOM 739 C CA . MET A 1 92 ? 7.533 5.053 -8.231 1.00 90.62 92 MET A CA 1
ATOM 740 C C . MET A 1 92 ? 7.255 6.467 -7.751 1.00 90.62 92 MET A C 1
ATOM 742 O O . MET A 1 92 ? 8.068 7.058 -7.046 1.00 90.62 92 MET A O 1
ATOM 746 N N . ASN A 1 93 ? 6.086 6.995 -8.102 1.00 93.88 93 ASN A N 1
ATOM 747 C CA . ASN A 1 93 ? 5.697 8.350 -7.726 1.00 93.88 93 ASN A CA 1
ATOM 748 C C . ASN A 1 93 ? 4.872 8.374 -6.437 1.00 93.88 93 ASN A C 1
ATOM 750 O O . ASN A 1 93 ? 4.909 9.363 -5.713 1.00 93.88 93 ASN A O 1
ATOM 754 N N . GLY A 1 94 ? 4.120 7.310 -6.147 1.00 94.31 94 GLY A N 1
ATOM 755 C CA . GLY A 1 94 ? 3.314 7.243 -4.936 1.00 94.31 94 GLY A CA 1
ATOM 756 C C . GLY A 1 94 ? 2.688 5.878 -4.694 1.00 94.31 94 GLY A C 1
ATOM 757 O O . GLY A 1 94 ? 2.424 5.119 -5.629 1.00 94.31 94 GLY A O 1
ATOM 758 N N . ILE A 1 95 ? 2.445 5.599 -3.417 1.00 95.88 95 ILE A N 1
ATOM 759 C CA . ILE A 1 95 ? 1.643 4.479 -2.931 1.00 95.88 95 ILE A CA 1
ATOM 760 C C . ILE A 1 95 ? 0.623 5.068 -1.974 1.00 95.88 95 ILE A C 1
ATOM 762 O O . ILE A 1 95 ? 0.996 5.787 -1.047 1.00 95.88 95 ILE A O 1
ATOM 766 N N . ALA A 1 96 ? -0.643 4.741 -2.176 1.00 95.50 96 ALA A N 1
ATOM 767 C CA . ALA A 1 96 ? -1.696 5.072 -1.236 1.00 95.50 96 ALA A CA 1
ATOM 768 C C . ALA A 1 96 ? -2.397 3.790 -0.799 1.00 95.50 96 ALA A C 1
ATOM 770 O O . ALA A 1 96 ? -2.709 2.926 -1.615 1.00 95.50 96 ALA A O 1
ATOM 771 N N . VAL A 1 97 ? -2.630 3.653 0.503 1.00 94.81 97 VAL A N 1
ATOM 772 C CA . VAL A 1 97 ? -3.388 2.536 1.065 1.00 94.81 97 VAL A CA 1
ATOM 773 C C . VAL A 1 97 ? -4.655 3.110 1.667 1.00 94.81 97 VAL A C 1
ATOM 775 O O . VAL A 1 97 ? -4.601 3.928 2.583 1.00 94.81 97 VAL A O 1
ATOM 778 N N . TYR A 1 98 ? -5.792 2.672 1.148 1.00 93.31 98 TYR A N 1
ATOM 779 C CA . TYR A 1 98 ? -7.107 3.128 1.561 1.00 93.31 98 TYR A CA 1
ATOM 780 C C . TYR A 1 98 ? -7.775 2.082 2.444 1.00 93.31 98 TYR A C 1
ATOM 782 O O . TYR A 1 98 ? -7.673 0.870 2.221 1.00 93.31 98 TYR A O 1
ATOM 790 N N . GLY A 1 99 ? -8.479 2.566 3.457 1.00 90.38 99 GLY A N 1
ATOM 791 C CA . GLY A 1 99 ? -9.234 1.747 4.384 1.00 90.38 99 GLY A CA 1
ATOM 792 C C . GLY A 1 99 ? -10.324 2.545 5.078 1.00 90.38 99 GLY A C 1
ATOM 793 O O . GLY A 1 99 ? -10.337 3.768 4.969 1.00 90.38 99 GLY A O 1
ATOM 794 N N . LYS A 1 100 ? -11.216 1.841 5.774 1.00 88.31 100 LYS A N 1
ATOM 795 C CA . LYS A 1 100 ? -12.263 2.446 6.606 1.00 88.31 100 LYS A CA 1
ATOM 796 C C . LYS A 1 100 ? -11.885 2.389 8.076 1.00 88.31 100 LYS A C 1
ATOM 798 O O . LYS A 1 100 ? -11.210 1.454 8.509 1.00 88.31 100 LYS A O 1
ATOM 803 N N . SER A 1 101 ? -12.286 3.383 8.851 1.00 88.19 101 SER A N 1
ATOM 804 C CA . SER A 1 101 ? -12.186 3.311 10.307 1.00 88.19 101 SER A CA 1
ATOM 805 C C . SER A 1 101 ? -13.278 2.400 10.893 1.00 88.19 101 SER A C 1
ATOM 807 O O . SER A 1 101 ? -14.276 2.114 10.242 1.00 88.19 101 SER A O 1
ATOM 809 N N . ALA A 1 102 ? -13.101 1.954 12.141 1.00 85.19 102 ALA A N 1
ATOM 810 C CA . ALA A 1 102 ? -14.120 1.167 12.848 1.00 85.19 102 ALA A CA 1
ATOM 811 C C . ALA A 1 102 ? -15.440 1.915 13.050 1.00 85.19 102 ALA A C 1
ATOM 813 O O . ALA A 1 102 ? -16.492 1.288 13.035 1.00 85.19 102 ALA A O 1
ATOM 814 N N . ALA A 1 103 ? -15.386 3.239 13.208 1.00 85.94 103 ALA A N 1
ATOM 815 C CA . ALA A 1 103 ? -16.591 4.054 13.293 1.00 85.94 103 ALA A CA 1
ATOM 816 C C . ALA A 1 103 ? -17.326 4.084 11.945 1.00 85.94 103 ALA A C 1
ATOM 818 O O . ALA A 1 103 ? -18.509 3.781 11.899 1.00 85.94 103 ALA A O 1
ATOM 819 N N . GLU A 1 104 ? -16.603 4.342 10.851 1.00 86.94 104 GLU A N 1
ATOM 820 C CA . GLU A 1 104 ? -17.177 4.371 9.496 1.00 86.94 104 GLU A CA 1
ATOM 821 C C . GLU A 1 104 ? -17.788 3.021 9.095 1.00 86.94 104 GLU A C 1
ATOM 823 O O . GLU A 1 104 ? -18.830 2.982 8.451 1.00 86.94 104 GLU A O 1
ATOM 828 N N . GLU A 1 105 ? -17.161 1.904 9.473 1.00 85.75 105 GLU A N 1
ATOM 829 C CA . GLU A 1 105 ? -17.717 0.576 9.197 1.00 85.75 105 GLU A CA 1
ATOM 830 C C . GLU A 1 105 ? -18.996 0.304 9.997 1.00 85.75 105 GLU A C 1
ATOM 832 O O . GLU A 1 105 ? -19.962 -0.203 9.435 1.00 85.75 105 GLU A O 1
ATOM 837 N N . LEU A 1 106 ? -19.042 0.697 11.274 1.00 87.31 106 LEU A N 1
ATOM 838 C CA . LEU A 1 106 ? -20.254 0.574 12.086 1.00 87.31 106 LEU A CA 1
ATOM 839 C C . LEU A 1 106 ? -21.391 1.459 11.551 1.00 87.31 106 LEU A C 1
ATOM 841 O O . LEU A 1 106 ? -22.544 1.036 11.530 1.00 87.31 106 LEU A O 1
ATOM 845 N N . GLU A 1 107 ? -21.076 2.677 11.112 1.00 90.06 107 GLU A N 1
ATOM 846 C CA . GLU A 1 107 ? -22.040 3.583 10.481 1.00 90.06 107 GLU A CA 1
ATOM 847 C C . GLU A 1 107 ? -22.615 2.981 9.192 1.00 90.06 107 GLU A C 1
ATOM 849 O O . GLU A 1 107 ? -23.834 2.988 9.005 1.00 90.06 107 GLU A O 1
ATOM 854 N N . ASP A 1 108 ? -21.768 2.396 8.337 1.00 87.56 108 ASP A N 1
ATOM 855 C CA . ASP A 1 108 ? -22.218 1.691 7.132 1.00 87.56 108 ASP A CA 1
ATOM 856 C C . ASP A 1 108 ? -23.131 0.499 7.467 1.00 87.56 108 ASP A C 1
ATOM 858 O O . ASP A 1 108 ? -24.100 0.238 6.750 1.00 87.56 108 ASP A O 1
ATOM 862 N N . GLU A 1 109 ? -22.811 -0.257 8.522 1.00 88.56 109 GLU A N 1
ATOM 863 C CA . GLU A 1 109 ? -23.609 -1.404 8.967 1.00 88.56 109 GLU A CA 1
ATOM 864 C C . GLU A 1 109 ? -24.976 -0.963 9.495 1.00 88.56 109 GLU A C 1
ATOM 866 O O . GLU A 1 109 ? -25.998 -1.513 9.083 1.00 88.56 109 GLU A O 1
ATOM 871 N N . LEU A 1 110 ? -25.017 0.065 10.345 1.00 91.25 110 LEU A N 1
ATOM 872 C CA . LEU A 1 110 ? -26.262 0.633 10.868 1.00 91.25 110 LEU A CA 1
ATOM 873 C C . LEU A 1 110 ? -27.155 1.164 9.740 1.00 91.25 110 LEU A C 1
ATOM 875 O O . LEU A 1 110 ? -28.352 0.878 9.729 1.00 91.25 110 LEU A O 1
ATOM 879 N N . ALA A 1 111 ? -26.573 1.865 8.763 1.00 90.38 111 ALA A N 1
ATOM 880 C CA . ALA A 1 111 ? -27.299 2.366 7.598 1.00 90.38 111 ALA A CA 1
ATOM 881 C C . ALA A 1 111 ? -27.869 1.234 6.722 1.00 90.38 111 ALA A C 1
ATOM 883 O O . ALA A 1 111 ? -28.950 1.360 6.146 1.00 90.38 111 ALA A O 1
ATOM 884 N N . GLN A 1 112 ? -27.167 0.101 6.620 1.00 89.94 112 GLN A N 1
ATOM 885 C CA . GLN A 1 112 ? -27.680 -1.071 5.905 1.00 89.94 112 GLN A CA 1
ATOM 886 C C . GLN A 1 112 ? -28.809 -1.771 6.659 1.00 89.94 112 GLN A C 1
ATOM 888 O O . GLN A 1 112 ? -29.734 -2.274 6.020 1.00 89.94 112 GLN A O 1
ATOM 893 N N . VAL A 1 113 ? -28.742 -1.829 7.992 1.00 90.69 113 VAL A N 1
ATOM 894 C CA . VAL A 1 113 ? -29.812 -2.406 8.816 1.00 90.69 113 VAL A CA 1
ATOM 895 C C . VAL A 1 113 ? -31.079 -1.564 8.690 1.00 90.69 113 VAL A C 1
ATOM 897 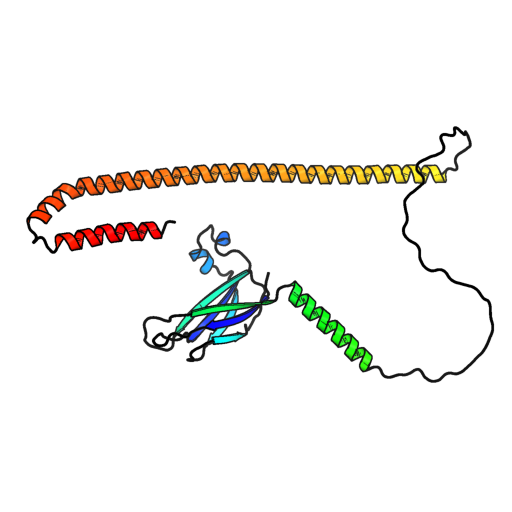O O . VAL A 1 113 ? -32.123 -2.118 8.357 1.00 90.69 113 VAL A O 1
ATOM 900 N N . SER A 1 114 ? -30.979 -0.236 8.824 1.00 88.56 114 SER A N 1
ATOM 901 C CA . SER A 1 114 ? -32.144 0.647 8.687 1.00 88.56 114 SER A CA 1
ATOM 902 C C . SER A 1 114 ? -32.788 0.543 7.302 1.00 88.56 114 SER A C 1
ATOM 904 O O . SER A 1 114 ? -34.002 0.398 7.202 1.00 88.56 114 SER A O 1
ATOM 906 N N . ALA A 1 115 ? -31.988 0.511 6.230 1.00 87.25 115 ALA A N 1
ATOM 907 C CA . ALA A 1 115 ? -32.506 0.353 4.870 1.00 87.25 115 ALA A CA 1
ATOM 908 C C . ALA A 1 115 ? -33.187 -1.012 4.639 1.00 87.25 115 ALA A C 1
ATOM 910 O O . ALA A 1 115 ? -34.148 -1.116 3.876 1.00 87.25 115 ALA A O 1
ATOM 911 N N . ARG A 1 116 ? -32.699 -2.080 5.286 1.00 86.12 116 ARG A N 1
ATOM 912 C CA . ARG A 1 116 ? -33.329 -3.409 5.225 1.00 86.12 116 ARG A CA 1
ATOM 913 C C . ARG A 1 116 ? -34.648 -3.453 5.985 1.00 86.12 116 ARG A C 1
ATOM 915 O O . ARG A 1 116 ? -35.576 -4.096 5.499 1.00 86.12 116 ARG A O 1
ATOM 922 N N . ASP A 1 117 ? -34.733 -2.792 7.134 1.00 86.88 117 ASP A N 1
ATOM 923 C CA . ASP A 1 117 ? -35.969 -2.709 7.912 1.00 86.88 117 ASP A CA 1
ATOM 924 C C . ASP A 1 117 ? -37.036 -1.893 7.166 1.00 86.88 117 ASP A C 1
ATOM 926 O O . ASP A 1 117 ? -38.170 -2.353 7.045 1.00 86.88 117 ASP A O 1
ATOM 930 N N . GLU A 1 118 ? -36.663 -0.765 6.551 1.00 83.44 118 GLU A N 1
ATOM 931 C CA . GLU A 1 118 ? -37.549 0.019 5.674 1.00 83.44 118 GLU A CA 1
ATOM 932 C C . GLU A 1 118 ? -38.047 -0.798 4.471 1.00 83.44 118 GLU A C 1
ATOM 934 O O . GLU A 1 118 ? -39.236 -0.787 4.150 1.00 83.44 118 GLU A O 1
ATOM 939 N N . ALA A 1 119 ? -37.163 -1.563 3.822 1.00 80.06 119 ALA A N 1
ATOM 940 C CA . ALA A 1 119 ? -37.543 -2.438 2.714 1.00 80.06 119 ALA A CA 1
ATOM 941 C C . ALA A 1 119 ? -38.440 -3.608 3.157 1.00 80.06 119 ALA A C 1
ATOM 943 O O . ALA A 1 119 ? -39.278 -4.067 2.378 1.00 80.06 119 ALA A O 1
ATOM 944 N N . ARG A 1 120 ? -38.278 -4.101 4.393 1.00 80.94 120 ARG A N 1
ATOM 945 C CA . ARG A 1 120 ? -39.131 -5.153 4.963 1.00 80.94 120 ARG A CA 1
ATOM 946 C C . ARG A 1 120 ? -40.522 -4.625 5.298 1.00 80.94 120 ARG A C 1
ATOM 948 O O . ARG A 1 120 ? -41.496 -5.316 5.016 1.00 80.94 120 ARG A O 1
ATOM 955 N N . GLU A 1 121 ? -40.608 -3.415 5.842 1.00 76.88 121 GLU A N 1
ATOM 956 C CA . GLU A 1 121 ? -41.875 -2.741 6.140 1.00 76.88 121 GLU A CA 1
ATOM 957 C C . GLU A 1 121 ? -42.645 -2.407 4.852 1.00 76.88 121 GLU A C 1
ATOM 959 O O . GLU A 1 121 ? -43.844 -2.646 4.757 1.00 76.88 121 GLU A O 1
ATOM 964 N N . ALA A 1 122 ? -41.946 -1.974 3.796 1.00 73.69 122 ALA A N 1
ATOM 965 C CA . ALA A 1 122 ? -42.551 -1.705 2.490 1.00 73.69 122 ALA A CA 1
ATOM 966 C C . ALA A 1 122 ? -43.101 -2.960 1.772 1.00 73.69 122 ALA A C 1
ATOM 968 O O . ALA A 1 122 ? -43.926 -2.834 0.866 1.00 73.69 122 ALA A O 1
ATOM 969 N N . LEU A 1 123 ? -42.660 -4.167 2.153 1.00 66.88 123 LEU A N 1
ATOM 970 C CA . LEU A 1 123 ? -43.142 -5.438 1.594 1.00 66.88 123 LEU A CA 1
ATOM 971 C C . LEU A 1 123 ? -44.276 -6.072 2.425 1.00 66.88 123 LEU A C 1
ATOM 973 O O . LEU A 1 123 ? -44.740 -7.159 2.081 1.00 66.88 123 LEU A O 1
ATOM 977 N N . ALA A 1 124 ? -44.743 -5.417 3.490 1.00 60.28 124 ALA A N 1
ATOM 978 C CA . ALA A 1 124 ? -45.910 -5.841 4.259 1.00 60.28 124 ALA A CA 1
ATOM 979 C C . ALA A 1 124 ? -47.142 -4.983 3.895 1.00 60.28 124 ALA A C 1
ATOM 981 O O . ALA A 1 124 ? -47.453 -4.033 4.611 1.00 60.28 124 ALA A O 1
ATOM 982 N N . PRO A 1 125 ? -47.863 -5.264 2.788 1.00 55.91 125 PRO A N 1
ATOM 983 C CA . PRO A 1 125 ? -49.126 -4.595 2.528 1.00 55.91 125 PRO A CA 1
ATOM 984 C C . PRO A 1 125 ? -50.227 -5.135 3.454 1.00 55.91 125 PRO A C 1
ATOM 986 O O . PRO A 1 125 ? -50.259 -6.310 3.819 1.00 55.91 125 PRO A O 1
ATOM 989 N N . GLU A 1 126 ? -51.115 -4.214 3.806 1.00 54.94 126 GLU A N 1
ATOM 990 C CA . GLU A 1 126 ? -52.287 -4.301 4.672 1.00 54.94 126 GLU A CA 1
ATOM 991 C C . GLU A 1 126 ? -53.009 -5.658 4.724 1.00 54.94 126 GLU A C 1
ATOM 993 O O . GLU A 1 126 ? -53.510 -6.175 3.727 1.00 54.94 126 GLU A O 1
ATOM 998 N N . ALA A 1 127 ? -53.186 -6.174 5.940 1.00 48.94 127 ALA A N 1
ATOM 999 C CA . ALA A 1 127 ? -54.202 -7.175 6.239 1.00 48.94 127 ALA A CA 1
ATOM 1000 C C . ALA A 1 127 ? -54.879 -6.844 7.573 1.00 48.94 127 ALA A C 1
ATOM 1002 O O . ALA A 1 127 ? -54.718 -7.576 8.546 1.00 48.94 127 ALA A O 1
ATOM 1003 N N . LEU A 1 128 ? -55.612 -5.724 7.639 1.00 43.91 128 LEU A N 1
ATOM 1004 C CA . LEU A 1 128 ? -56.614 -5.523 8.693 1.00 43.91 128 LEU A CA 1
ATOM 1005 C C . LEU A 1 128 ? -57.657 -4.442 8.360 1.00 43.91 128 LEU A C 1
ATOM 1007 O O . LEU A 1 128 ? -57.949 -3.569 9.170 1.00 43.91 128 LEU A O 1
ATOM 1011 N N . GLU A 1 129 ? -58.298 -4.547 7.196 1.00 45.91 129 GLU A N 1
ATOM 1012 C CA . GLU A 1 129 ? -59.663 -4.034 7.044 1.00 45.91 129 GLU A CA 1
ATOM 1013 C C . GLU A 1 129 ? -60.642 -5.206 7.110 1.00 45.91 129 GLU A C 1
ATOM 1015 O O . GLU A 1 129 ? -60.692 -6.059 6.227 1.00 45.91 129 GLU A O 1
ATOM 1020 N N . GLY A 1 130 ? -61.431 -5.242 8.183 1.00 49.16 130 GLY A N 1
ATOM 1021 C CA . GLY A 1 130 ? -62.636 -6.059 8.240 1.00 49.16 130 GLY A CA 1
ATOM 1022 C C . GLY A 1 130 ? -62.744 -6.958 9.460 1.00 49.16 130 GLY A C 1
ATOM 1023 O O . GLY A 1 130 ? -62.650 -8.166 9.320 1.00 49.16 130 GLY A O 1
ATOM 1024 N N . VAL A 1 131 ? -63.081 -6.385 10.620 1.00 35.31 131 VAL A N 1
ATOM 1025 C CA . VAL A 1 131 ? -64.210 -6.882 11.427 1.00 35.31 131 VAL A CA 1
ATOM 1026 C C . VAL A 1 131 ? -64.857 -5.681 12.111 1.00 35.31 131 VAL A C 1
ATOM 1028 O O . VAL A 1 131 ? -64.230 -4.962 12.885 1.00 35.31 131 VAL A O 1
ATOM 1031 N N . GLY A 1 132 ? -66.121 -5.446 11.773 1.00 34.44 132 GLY A N 1
ATOM 1032 C CA . GLY A 1 132 ? -66.930 -4.383 12.339 1.00 34.44 132 GLY A CA 1
ATOM 1033 C C . GLY A 1 132 ? -67.329 -4.626 13.795 1.00 34.44 132 GLY A C 1
ATOM 1034 O O . GLY A 1 132 ? -67.562 -5.751 14.222 1.00 34.44 132 GLY A O 1
ATOM 1035 N N . LEU A 1 133 ? -67.476 -3.500 14.493 1.00 41.44 133 LEU A N 1
ATOM 1036 C CA . LEU A 1 133 ? -68.609 -3.152 15.348 1.00 41.44 133 LEU A CA 1
ATOM 1037 C C . LEU A 1 133 ? -69.041 -4.191 16.398 1.00 41.44 133 LEU A C 1
ATOM 1039 O O . LEU A 1 133 ? -69.826 -5.071 16.082 1.00 41.44 133 LEU A O 1
ATOM 1043 N N . LEU A 1 134 ? -68.729 -3.936 17.675 1.00 40.91 134 LEU A N 1
ATOM 1044 C CA . LEU A 1 134 ? -69.759 -3.808 18.714 1.00 40.91 134 LEU A CA 1
ATOM 1045 C C . LEU A 1 134 ? -69.348 -2.760 19.760 1.00 40.91 134 LEU A C 1
ATOM 1047 O O . LEU A 1 134 ? -68.183 -2.531 20.062 1.00 40.91 134 LEU A O 1
ATOM 1051 N N . ARG A 1 135 ? -70.386 -2.080 20.228 1.00 33.38 135 ARG A N 1
ATOM 1052 C CA . ARG A 1 135 ? -70.487 -0.784 20.897 1.00 33.38 135 ARG A CA 1
ATOM 1053 C C . ARG A 1 135 ? -70.631 -1.000 22.406 1.00 33.38 135 ARG A C 1
ATOM 1055 O O . ARG A 1 135 ? -71.368 -1.905 22.785 1.00 33.38 135 ARG A O 1
ATOM 1062 N N . GLY A 1 136 ? -70.061 -0.134 23.250 1.00 32.88 136 GLY A N 1
ATOM 1063 C CA . GLY A 1 136 ? -70.447 -0.100 24.669 1.00 32.88 136 GLY A CA 1
ATOM 1064 C C . GLY A 1 136 ? -69.576 0.737 25.612 1.00 32.88 136 GLY A C 1
ATOM 1065 O O . GLY A 1 136 ? -68.808 0.180 26.378 1.00 32.88 136 GLY A O 1
ATOM 1066 N N . THR A 1 137 ? -69.766 2.057 25.542 1.00 33.25 137 THR A N 1
ATOM 1067 C CA . THR A 1 137 ? -69.886 3.044 26.643 1.00 33.25 137 THR A CA 1
ATOM 1068 C C . THR A 1 137 ? -68.765 3.293 27.676 1.00 33.25 137 THR A C 1
ATOM 1070 O O . THR A 1 137 ? -68.502 2.478 28.551 1.00 33.25 137 THR A O 1
ATOM 1073 N N . ASP A 1 138 ? -68.213 4.512 27.578 1.00 34.66 138 ASP A N 1
ATOM 1074 C CA . ASP A 1 138 ? -67.999 5.565 28.594 1.00 34.66 138 ASP A CA 1
ATOM 1075 C C . ASP A 1 138 ? -67.565 5.195 30.028 1.00 34.66 138 ASP A C 1
ATOM 1077 O O . ASP A 1 138 ? -68.381 4.711 30.797 1.00 34.66 138 ASP A O 1
ATOM 1081 N N . VAL A 1 139 ? -66.357 5.625 30.441 1.00 34.66 139 VAL A N 1
ATOM 1082 C CA . VAL A 1 139 ? -66.130 6.540 31.590 1.00 34.66 139 VAL A CA 1
ATOM 1083 C C . VAL A 1 139 ? -64.836 7.335 31.349 1.00 34.66 139 VAL A C 1
ATOM 1085 O O . VAL A 1 139 ? -63.790 6.797 30.996 1.00 34.66 139 VAL A O 1
ATOM 1088 N N . ALA A 1 140 ? -64.947 8.650 31.522 1.00 33.53 140 ALA A N 1
ATOM 1089 C CA . ALA A 1 140 ? -63.921 9.663 31.338 1.00 33.53 140 ALA A CA 1
ATOM 1090 C C . ALA A 1 140 ? -62.768 9.599 32.360 1.00 33.53 140 ALA A C 1
ATOM 1092 O O . ALA A 1 140 ? -62.990 9.330 33.535 1.00 33.53 140 ALA A O 1
ATOM 1093 N N . SER A 1 141 ? -61.574 10.037 31.945 1.00 31.45 141 SER A N 1
ATOM 1094 C CA . SER A 1 141 ? -60.994 11.327 32.374 1.00 31.45 141 SER A CA 1
ATOM 1095 C C . SER A 1 141 ? -59.460 11.298 32.446 1.00 31.45 141 SER A C 1
ATOM 1097 O O . SER A 1 141 ? -58.885 10.708 33.349 1.00 31.45 141 SER A O 1
ATOM 1099 N N . LYS A 1 142 ? -58.865 12.041 31.504 1.00 32.03 142 LYS A N 1
ATOM 1100 C CA . LYS A 1 142 ? -57.721 12.972 31.600 1.00 32.03 142 LYS A CA 1
ATOM 1101 C C . LYS A 1 142 ? -56.434 12.533 32.322 1.00 32.03 142 LYS A C 1
ATOM 1103 O O . LYS A 1 142 ? -56.445 12.298 33.519 1.00 32.03 142 LYS A O 1
ATOM 1108 N N . THR A 1 143 ? -55.330 12.340 31.592 1.00 27.02 143 THR A N 1
ATOM 1109 C CA . THR A 1 143 ? -54.289 13.312 31.131 1.00 27.02 143 THR A CA 1
ATOM 1110 C C . THR A 1 143 ? -53.190 13.597 32.167 1.00 27.02 143 THR A C 1
ATOM 1112 O O . THR A 1 143 ? -53.493 13.920 33.309 1.00 27.02 143 THR A O 1
ATOM 1115 N N . GLY A 1 144 ? -51.933 13.579 31.701 1.00 28.25 144 GLY A N 1
ATOM 1116 C CA . GLY A 1 144 ? -50.731 14.115 32.362 1.00 28.25 144 GLY A CA 1
ATOM 1117 C C . GLY A 1 144 ? -49.615 13.068 32.393 1.00 28.25 144 GLY A C 1
ATOM 1118 O O . GLY A 1 144 ? -49.583 12.247 33.298 1.00 28.25 144 GLY A O 1
ATOM 1119 N N . GLU A 1 145 ? -48.823 12.861 31.338 1.00 30.12 145 GLU A N 1
ATOM 1120 C CA . GLU A 1 145 ? -47.687 13.696 30.896 1.00 30.12 145 GLU A CA 1
ATOM 1121 C C . GLU A 1 145 ? -46.785 14.207 32.033 1.00 30.12 145 GLU A C 1
ATOM 1123 O O . GLU A 1 145 ? -47.085 15.197 32.689 1.00 30.12 145 GLU A O 1
ATOM 1128 N N . GLY A 1 146 ? -45.674 13.477 32.209 1.00 32.19 146 GLY A N 1
ATOM 1129 C CA . GLY A 1 146 ? -44.299 13.980 32.280 1.00 32.19 146 GLY A CA 1
ATOM 1130 C C . GLY A 1 146 ? -43.942 14.976 33.377 1.00 32.19 146 GLY A C 1
ATOM 1131 O O . GLY A 1 146 ? -44.301 16.141 33.287 1.00 32.19 146 GLY A O 1
ATOM 1132 N N . LEU A 1 147 ? -43.086 14.558 34.316 1.00 31.00 147 LEU A N 1
ATOM 1133 C CA . LEU A 1 147 ? -42.189 15.488 35.001 1.00 31.00 147 LEU A CA 1
ATOM 1134 C C . LEU A 1 147 ? -40.977 14.769 35.615 1.00 31.00 147 LEU A C 1
ATOM 1136 O O . LEU A 1 147 ? -41.106 14.003 36.558 1.00 31.00 147 LEU A O 1
ATOM 1140 N N . GLU A 1 148 ? -39.804 15.076 35.081 1.00 33.09 148 GLU A N 1
ATOM 1141 C CA . GLU A 1 148 ? -38.578 15.424 35.809 1.00 33.09 148 GLU A CA 1
ATOM 1142 C C . GLU A 1 148 ? -37.918 16.495 34.916 1.00 33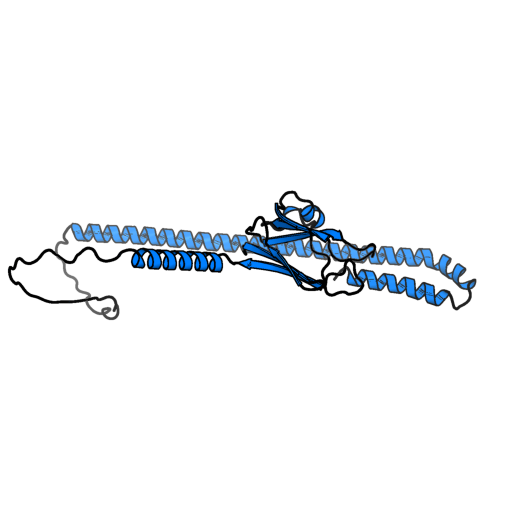.09 148 GLU A C 1
ATOM 1144 O O . GLU A 1 148 ? -38.066 16.395 33.692 1.00 33.09 148 GLU A O 1
ATOM 1149 N N . PRO A 1 149 ? -37.192 17.509 35.421 1.00 45.28 149 PRO A N 1
ATOM 1150 C CA . PRO A 1 149 ? -36.725 17.715 36.794 1.00 45.28 149 PRO A CA 1
ATOM 1151 C C . PRO A 1 149 ? -37.020 19.140 37.315 1.00 45.28 149 PRO A C 1
ATOM 1153 O O . PRO A 1 149 ? -37.248 20.052 36.528 1.00 45.28 149 PRO A O 1
ATOM 1156 N N . LEU A 1 150 ? -36.938 19.372 38.629 1.00 30.34 150 LEU A N 1
ATOM 1157 C CA . LEU A 1 150 ? -36.474 20.653 39.202 1.00 30.34 150 LEU A CA 1
ATOM 1158 C C . LEU A 1 150 ? -36.239 20.500 40.713 1.00 30.34 150 LEU A C 1
ATOM 1160 O O . LEU A 1 150 ? -37.061 20.833 41.563 1.00 30.34 150 LEU A O 1
ATOM 1164 N N . ILE A 1 151 ? -35.049 19.993 41.031 1.00 34.41 151 ILE A N 1
ATOM 1165 C CA . ILE A 1 151 ? -34.394 20.165 42.326 1.00 34.41 151 ILE A CA 1
ATOM 1166 C C . ILE A 1 151 ? -33.874 21.604 42.371 1.00 34.41 151 ILE A C 1
ATOM 1168 O O . ILE A 1 151 ? -32.850 21.891 41.760 1.00 34.41 151 ILE A O 1
ATOM 1172 N N . ALA A 1 152 ? -34.561 22.496 43.082 1.00 35.97 152 ALA A N 1
ATOM 1173 C CA . ALA A 1 152 ? -33.969 23.693 43.688 1.00 35.97 152 ALA A CA 1
ATOM 1174 C C . ALA A 1 152 ? -35.026 24.443 44.511 1.00 35.97 152 ALA A C 1
ATOM 1176 O O . ALA A 1 152 ? -35.768 25.241 43.952 1.00 35.97 152 ALA A O 1
ATOM 1177 N N . ALA A 1 153 ? -35.068 24.171 45.821 1.00 33.12 153 ALA A N 1
ATOM 1178 C CA . ALA A 1 153 ? -35.462 25.080 46.915 1.00 33.12 153 ALA A CA 1
ATOM 1179 C C . ALA A 1 153 ? -36.170 24.313 48.042 1.00 33.12 153 ALA A C 1
ATOM 1181 O O . ALA A 1 153 ? -37.392 24.234 48.068 1.00 33.12 153 ALA A O 1
ATOM 1182 N N . ALA A 1 154 ? -35.399 23.771 48.988 1.00 33.75 154 ALA A N 1
ATOM 1183 C CA . ALA A 1 154 ? -35.852 23.547 50.369 1.00 33.75 154 ALA A CA 1
ATOM 1184 C C . ALA A 1 154 ? -34.659 23.184 51.276 1.00 33.75 154 ALA A C 1
ATOM 1186 O O . ALA A 1 154 ? -34.628 22.134 51.911 1.00 33.75 154 ALA A O 1
ATOM 1187 N N . LEU A 1 155 ? -33.645 24.050 51.317 1.00 43.25 155 LEU A N 1
ATOM 1188 C CA . LEU A 1 155 ? -32.747 24.151 52.468 1.00 43.25 155 LEU A CA 1
ATOM 1189 C C . LEU A 1 155 ? -33.134 25.428 53.209 1.00 43.25 155 LEU A C 1
ATOM 1191 O O . LEU A 1 155 ? -32.545 26.469 52.962 1.00 43.25 155 LEU A O 1
ATOM 1195 N N . ASP A 1 156 ? -34.188 25.353 54.017 1.00 33.41 156 ASP A N 1
ATOM 1196 C CA . ASP A 1 156 ? -34.288 26.065 55.295 1.00 33.41 156 ASP A CA 1
ATOM 1197 C C . ASP A 1 156 ? -35.645 25.778 55.938 1.00 33.41 156 ASP A C 1
ATOM 1199 O O . ASP A 1 156 ? -36.677 26.224 55.444 1.00 33.41 156 ASP A O 1
ATOM 1203 N N . ALA A 1 157 ? -35.622 25.002 57.024 1.00 31.88 157 ALA A N 1
ATOM 1204 C CA . ALA A 1 157 ? -36.492 25.108 58.200 1.00 31.88 157 ALA A CA 1
ATOM 1205 C C . ALA A 1 157 ? -36.525 23.770 58.951 1.00 31.88 157 ALA A C 1
ATOM 1207 O O . ALA A 1 157 ? -36.809 22.724 58.372 1.00 31.88 157 ALA A O 1
ATOM 1208 N N . GLY A 1 158 ? -36.330 23.821 60.271 1.00 32.53 158 GLY A N 1
ATOM 1209 C CA . GLY A 1 158 ? -36.919 22.817 61.160 1.00 32.53 158 GLY A CA 1
ATOM 1210 C C . GLY A 1 158 ? -35.970 22.071 62.088 1.00 32.53 158 GLY A C 1
ATOM 1211 O O . GLY A 1 158 ? -36.002 20.847 62.149 1.00 32.53 158 GLY A O 1
ATOM 1212 N N . ASN A 1 159 ? -35.191 22.802 62.886 1.00 36.28 159 ASN A N 1
ATOM 1213 C CA . ASN A 1 159 ? -34.864 22.345 64.233 1.00 36.28 159 ASN A CA 1
ATOM 1214 C C . ASN A 1 159 ? -36.179 22.245 65.031 1.00 36.28 159 ASN A C 1
ATOM 1216 O O . ASN A 1 159 ? -36.789 23.269 65.330 1.00 36.28 159 ASN A O 1
ATOM 1220 N N . ALA A 1 160 ? -36.625 21.032 65.353 1.00 31.28 160 ALA A N 1
ATOM 1221 C CA . ALA A 1 160 ? -37.681 20.800 66.331 1.00 31.28 160 ALA A CA 1
ATOM 1222 C C . ALA A 1 160 ? -37.425 19.477 67.060 1.00 31.28 160 ALA A C 1
ATOM 1224 O O . ALA A 1 160 ? -37.585 18.383 66.522 1.00 31.28 160 ALA A O 1
ATOM 1225 N N . SER A 1 161 ? -37.002 19.621 68.313 1.00 37.81 161 SER A N 1
ATOM 1226 C CA . SER A 1 161 ? -37.075 18.596 69.347 1.00 37.81 161 SER A CA 1
ATOM 1227 C C . SER A 1 161 ? -38.522 18.110 69.481 1.00 37.81 161 SER A C 1
ATOM 1229 O O . SER A 1 161 ? -39.434 18.918 69.648 1.00 37.81 161 SER A O 1
ATOM 1231 N N . GLY A 1 162 ? -38.731 16.798 69.395 1.00 30.75 162 GLY A N 1
ATOM 1232 C CA . GLY A 1 162 ? -40.043 16.171 69.515 1.00 30.75 162 GLY A CA 1
ATOM 1233 C C . GLY A 1 162 ? -39.896 14.676 69.766 1.00 30.75 162 GLY A C 1
ATOM 1234 O O . GLY A 1 162 ? -39.712 13.886 68.846 1.00 30.75 162 GLY A O 1
ATOM 1235 N N . SER A 1 163 ? -39.931 14.299 71.040 1.00 39.56 163 SER A N 1
ATOM 1236 C CA . SER A 1 163 ? -39.978 12.925 71.529 1.00 39.56 163 SER A CA 1
ATOM 1237 C C . SER A 1 163 ? -41.303 12.252 71.145 1.00 39.56 163 SER A C 1
ATOM 1239 O O . SER A 1 163 ? -42.354 12.638 71.651 1.00 39.56 163 SER A O 1
ATOM 1241 N N . GLY A 1 164 ? -41.247 11.222 70.301 1.00 33.97 164 GLY A N 1
ATOM 1242 C CA . GLY A 1 164 ? -42.368 10.330 69.994 1.00 33.97 164 GLY A CA 1
ATOM 1243 C C . GLY A 1 164 ? -41.863 8.996 69.417 1.00 33.97 164 GLY A C 1
ATOM 1244 O O . GLY A 1 164 ? -40.818 8.999 68.759 1.00 33.97 164 GLY A O 1
ATOM 1245 N N . PRO A 1 165 ? -42.509 7.845 69.695 1.00 37.81 165 PRO A N 1
ATOM 1246 C CA . PRO A 1 165 ? -41.960 6.527 69.374 1.00 37.81 165 PRO A CA 1
ATOM 1247 C C . PRO A 1 165 ? -41.887 6.307 67.860 1.00 37.81 165 PRO A C 1
ATOM 1249 O O . PRO A 1 165 ? -42.897 6.248 67.175 1.00 37.81 165 PRO A O 1
ATOM 1252 N N . LEU A 1 166 ? -40.661 6.196 67.352 1.00 38.16 166 LEU A N 1
ATOM 1253 C CA . LEU A 1 166 ? -40.357 5.873 65.961 1.00 38.16 166 LEU A CA 1
ATOM 1254 C C . LEU A 1 166 ? -40.693 4.410 65.662 1.00 38.16 166 LEU A C 1
ATOM 1256 O O . LEU A 1 166 ? -40.069 3.516 66.251 1.00 38.16 166 LEU A O 1
ATOM 1260 N N . ASP A 1 167 ? -41.588 4.213 64.696 1.00 44.09 167 ASP A N 1
ATOM 1261 C CA . ASP A 1 167 ? -41.893 2.941 64.046 1.00 44.09 167 ASP A CA 1
ATOM 1262 C C . ASP A 1 167 ? -40.602 2.186 63.654 1.00 44.09 167 ASP A C 1
ATOM 1264 O O . ASP A 1 167 ? -39.614 2.801 63.218 1.00 44.09 167 ASP A O 1
ATOM 1268 N N . PRO A 1 168 ? -40.556 0.850 63.812 1.00 55.25 168 PRO A N 1
ATOM 1269 C CA . PRO A 1 168 ? -39.337 0.056 63.626 1.00 55.25 168 PRO A CA 1
ATOM 1270 C C . PRO A 1 168 ? -38.818 0.041 62.175 1.00 55.25 168 PRO A C 1
ATOM 1272 O O . PRO A 1 168 ? -37.634 -0.213 61.947 1.00 55.25 168 PRO A O 1
ATOM 1275 N N . GLU A 1 169 ? -39.663 0.375 61.200 1.00 49.00 169 GLU A N 1
ATOM 1276 C CA . GLU A 1 169 ? -39.369 0.279 59.765 1.00 49.00 169 GLU A CA 1
ATOM 1277 C C . GLU A 1 169 ? -38.490 1.437 59.242 1.00 49.00 169 GLU A C 1
ATOM 1279 O O . GLU A 1 169 ? -37.603 1.235 58.409 1.00 49.00 169 GLU A O 1
ATOM 1284 N N . LEU A 1 170 ? -38.620 2.644 59.812 1.00 47.81 170 LEU A N 1
ATOM 1285 C CA . LEU A 1 170 ? -37.835 3.829 59.420 1.00 47.81 170 LEU A CA 1
ATOM 1286 C C . LEU A 1 170 ? -36.397 3.816 59.979 1.00 47.81 170 LEU A C 1
ATOM 1288 O O . LEU A 1 170 ? -35.490 4.465 59.450 1.00 47.81 170 LEU A O 1
ATOM 1292 N N . LYS A 1 171 ? -36.155 3.067 61.062 1.00 47.09 171 LYS A N 1
ATOM 1293 C CA . LYS A 1 171 ? -34.805 2.861 61.617 1.00 47.09 171 LYS A CA 1
ATOM 1294 C C . LYS A 1 171 ? -34.010 1.859 60.784 1.00 47.09 171 LYS A C 1
ATOM 1296 O O . LYS A 1 171 ? -32.815 2.068 60.580 1.00 47.09 171 LYS A O 1
ATOM 1301 N N . ALA A 1 172 ? -34.670 0.822 60.267 1.00 53.81 172 ALA A N 1
ATOM 1302 C CA . ALA A 1 172 ? -34.057 -0.165 59.385 1.00 53.81 172 ALA A CA 1
ATOM 1303 C C . ALA A 1 172 ? -33.600 0.473 58.063 1.00 53.81 172 ALA A C 1
ATOM 1305 O O . ALA A 1 172 ? -32.455 0.284 57.658 1.00 53.81 172 ALA A O 1
ATOM 1306 N N . THR A 1 173 ? -34.428 1.325 57.450 1.00 53.44 173 THR A N 1
ATOM 1307 C CA . THR A 1 173 ? -34.084 2.044 56.209 1.00 53.44 173 THR A CA 1
ATOM 1308 C C . THR A 1 173 ? -32.990 3.103 56.410 1.00 53.44 173 THR A C 1
ATOM 1310 O O . THR A 1 173 ? -32.104 3.247 55.563 1.00 53.44 173 THR A O 1
ATOM 1313 N N . LYS A 1 174 ? -32.944 3.783 57.566 1.00 56.88 174 LYS A N 1
ATOM 1314 C CA . LYS A 1 174 ? -31.827 4.682 57.938 1.00 56.88 174 LYS A CA 1
ATOM 1315 C C . LYS A 1 174 ? -30.514 3.940 58.208 1.00 56.88 174 LYS A C 1
ATOM 1317 O O . LYS A 1 174 ? -29.437 4.461 57.922 1.00 56.88 174 LYS A O 1
ATOM 1322 N N . LEU A 1 175 ? -30.577 2.725 58.753 1.00 58.47 175 LEU A N 1
ATOM 1323 C CA . LEU A 1 175 ? -29.391 1.899 58.981 1.00 58.47 175 LEU A CA 1
ATOM 1324 C C . LEU A 1 175 ? -28.853 1.326 57.660 1.00 58.47 175 LEU A C 1
ATOM 1326 O O . LEU A 1 175 ? -27.644 1.356 57.443 1.00 58.47 175 LEU A O 1
ATOM 1330 N N . GLN A 1 176 ? -29.754 0.910 56.763 1.00 58.84 176 GLN A N 1
ATOM 1331 C CA . GLN A 1 176 ? -29.449 0.416 55.414 1.00 58.84 176 GLN A CA 1
ATOM 1332 C C . GLN A 1 176 ? -28.815 1.501 54.525 1.00 58.84 176 GLN A C 1
ATOM 1334 O O . GLN A 1 176 ? -27.802 1.264 53.866 1.00 58.84 176 GLN A O 1
ATOM 1339 N N . THR A 1 177 ? -29.342 2.728 54.556 1.00 61.81 177 THR A N 1
ATOM 1340 C CA . THR A 1 177 ? -28.762 3.870 53.822 1.00 61.81 177 THR A CA 1
ATOM 1341 C C . THR A 1 177 ? -27.401 4.287 54.383 1.00 61.81 177 THR A C 1
ATOM 1343 O O . THR A 1 177 ? -26.487 4.594 53.619 1.00 61.81 177 THR A O 1
ATOM 1346 N N . LYS A 1 178 ? -27.199 4.204 55.706 1.00 64.88 178 LYS A N 1
ATOM 1347 C CA . LYS A 1 178 ? -25.896 4.467 56.339 1.00 64.88 178 LYS A CA 1
ATOM 1348 C C . LYS A 1 178 ? -24.852 3.388 56.030 1.00 64.88 178 LYS A C 1
ATOM 1350 O O . LYS A 1 178 ? -23.676 3.719 55.887 1.00 64.88 178 LYS A O 1
ATOM 1355 N N . SER A 1 179 ? -25.251 2.120 55.909 1.00 67.88 179 SER A N 1
ATOM 1356 C CA . SER A 1 179 ? -24.351 1.048 55.462 1.00 67.88 179 SER A CA 1
ATOM 1357 C C . SER A 1 179 ? -23.981 1.181 53.986 1.00 67.88 179 SER A C 1
ATOM 1359 O O . SER A 1 179 ? -22.811 1.029 53.652 1.00 67.88 179 SER A O 1
ATOM 1361 N N . LEU A 1 180 ? -24.932 1.542 53.117 1.00 67.75 180 LEU A N 1
ATOM 1362 C CA . LEU A 1 180 ? -24.660 1.767 51.694 1.00 67.75 180 LEU A CA 1
ATOM 1363 C C . LEU A 1 180 ? -23.747 2.980 51.470 1.00 67.75 180 LEU A C 1
ATOM 1365 O O . LEU A 1 180 ? -22.806 2.895 50.687 1.00 67.75 180 LEU A O 1
ATOM 1369 N N . ALA A 1 181 ? -23.943 4.071 52.217 1.00 64.62 181 ALA A N 1
ATOM 1370 C CA . ALA A 1 181 ? -23.064 5.239 52.152 1.00 64.62 181 ALA A CA 1
ATOM 1371 C C . ALA A 1 181 ? -21.615 4.920 52.570 1.00 64.62 181 ALA A C 1
ATOM 1373 O O . ALA A 1 181 ? -20.676 5.447 51.977 1.00 64.62 181 ALA A O 1
ATOM 1374 N N . ARG A 1 182 ? -21.418 4.028 53.554 1.00 67.50 182 ARG A N 1
ATOM 1375 C CA . ARG A 1 182 ? -20.077 3.546 53.931 1.00 67.50 182 ARG A CA 1
ATOM 1376 C C . ARG A 1 182 ? -19.438 2.715 52.824 1.00 67.50 182 ARG A C 1
ATOM 1378 O O . ARG A 1 182 ? -18.305 2.991 52.466 1.00 67.50 182 ARG A O 1
ATOM 1385 N N . ILE A 1 183 ? -20.182 1.782 52.229 1.00 69.25 183 ILE A N 1
ATOM 1386 C CA . ILE A 1 183 ? -19.681 0.941 51.129 1.00 69.25 183 ILE A CA 1
ATOM 1387 C C . ILE A 1 183 ? -19.260 1.799 49.927 1.00 69.25 183 ILE A C 1
ATOM 1389 O O . ILE A 1 183 ? -18.190 1.583 49.365 1.00 69.25 183 ILE A O 1
ATOM 1393 N N . VAL A 1 184 ? -20.061 2.805 49.559 1.00 69.88 184 VAL A N 1
ATOM 1394 C CA . VAL A 1 184 ? -19.719 3.737 48.471 1.00 69.88 184 VAL A CA 1
ATOM 1395 C C . VAL A 1 184 ? -18.481 4.567 48.823 1.00 69.88 184 VAL A C 1
ATOM 1397 O O . VAL A 1 184 ? -17.604 4.729 47.980 1.00 69.88 184 VAL A O 1
ATOM 1400 N N . SER A 1 185 ? -18.355 5.040 50.068 1.00 68.81 185 SER A N 1
ATOM 1401 C CA . SER A 1 185 ? -17.161 5.763 50.529 1.00 68.81 185 SER A CA 1
ATOM 1402 C C . SER A 1 185 ? -15.899 4.892 50.502 1.00 68.81 185 SER A C 1
ATOM 1404 O O . SER A 1 185 ? -14.840 5.372 50.101 1.00 68.81 185 SER A O 1
ATOM 1406 N N . ASP A 1 186 ? -16.006 3.619 50.881 1.00 67.31 186 ASP A N 1
ATOM 1407 C CA . ASP A 1 186 ? -14.893 2.667 50.870 1.00 67.31 186 ASP A CA 1
ATOM 1408 C C . ASP A 1 186 ? -14.483 2.308 49.429 1.00 67.31 186 ASP A C 1
ATOM 1410 O O . ASP A 1 186 ? -13.294 2.235 49.114 1.00 67.31 186 ASP A O 1
ATOM 1414 N N . MET A 1 187 ? -15.450 2.169 48.512 1.00 61.38 187 MET A N 1
ATOM 1415 C CA . MET A 1 187 ? -15.180 1.998 47.078 1.00 61.38 187 MET A CA 1
ATOM 1416 C C . MET A 1 187 ? -14.509 3.235 46.466 1.00 61.38 187 MET A C 1
ATOM 1418 O O . MET A 1 187 ? -13.549 3.098 45.705 1.00 61.38 187 MET A O 1
ATOM 1422 N N . GLN A 1 188 ? -14.959 4.440 46.831 1.00 67.31 188 GLN A N 1
ATOM 1423 C CA . GLN A 1 188 ? -14.374 5.700 46.370 1.00 67.31 188 GLN A CA 1
ATOM 1424 C C . GLN A 1 188 ? -12.931 5.864 46.881 1.00 67.31 188 GLN A C 1
ATOM 1426 O O . GLN A 1 188 ? -12.053 6.259 46.115 1.00 67.31 188 GLN A O 1
ATOM 1431 N N . ALA A 1 189 ? -12.671 5.521 48.148 1.00 63.97 189 ALA A N 1
ATOM 1432 C CA . ALA A 1 189 ? -11.341 5.561 48.758 1.00 63.97 189 ALA A CA 1
ATOM 1433 C C . ALA A 1 189 ? -10.377 4.529 48.144 1.00 63.97 189 ALA A C 1
ATOM 1435 O O . ALA A 1 189 ? -9.207 4.831 47.905 1.00 63.97 189 ALA A O 1
ATOM 1436 N N . ASN A 1 190 ? -10.871 3.332 47.815 1.00 66.25 190 ASN A N 1
ATOM 1437 C CA . ASN A 1 190 ? -10.078 2.317 47.122 1.00 66.25 190 ASN A CA 1
ATOM 1438 C C . ASN A 1 190 ? -9.748 2.730 45.678 1.00 66.25 190 ASN A C 1
ATOM 1440 O O . ASN A 1 190 ? -8.625 2.516 45.216 1.00 66.25 190 ASN A O 1
ATOM 1444 N N . HIS A 1 191 ? -10.688 3.366 44.970 1.00 68.25 191 HIS A N 1
ATOM 1445 C CA . HIS A 1 191 ? -10.461 3.859 43.611 1.00 68.25 191 HIS A CA 1
ATOM 1446 C C . HIS A 1 191 ? -9.453 5.021 43.575 1.00 68.25 191 HIS A C 1
ATOM 1448 O O . HIS A 1 191 ? -8.552 5.036 42.734 1.00 68.25 191 HIS A O 1
ATOM 1454 N N . THR A 1 192 ? -9.540 5.972 44.512 1.00 69.50 192 THR A N 1
ATOM 1455 C CA . THR A 1 192 ? -8.568 7.075 44.610 1.00 69.50 192 THR A CA 1
ATOM 1456 C C . THR A 1 192 ? -7.189 6.585 45.052 1.00 69.50 192 THR A C 1
ATOM 1458 O O . THR A 1 192 ? -6.189 7.004 44.471 1.00 69.50 192 THR A O 1
ATOM 1461 N N . GLY A 1 193 ? -7.115 5.637 45.992 1.00 73.69 193 GLY A N 1
ATOM 1462 C CA . GLY A 1 193 ? -5.859 5.000 46.396 1.00 73.69 193 GLY A CA 1
ATOM 1463 C C . GLY A 1 193 ? -5.168 4.254 45.249 1.00 73.69 193 GLY A C 1
ATOM 1464 O O . GLY A 1 193 ? -3.961 4.402 45.054 1.00 73.69 193 GLY A O 1
ATOM 1465 N N . SER A 1 194 ? -5.934 3.516 44.437 1.00 70.88 194 SER A N 1
ATOM 1466 C CA . SER A 1 194 ? -5.416 2.814 43.254 1.00 70.88 194 SER A CA 1
ATOM 1467 C C . SER A 1 194 ? -4.874 3.783 42.195 1.00 70.88 194 SER A C 1
ATOM 1469 O O . SER A 1 194 ? -3.781 3.575 41.667 1.00 70.88 194 SER A O 1
ATOM 1471 N N . MET A 1 195 ? -5.577 4.890 41.943 1.00 71.94 195 MET A N 1
ATOM 1472 C CA . MET A 1 195 ? -5.146 5.915 40.987 1.00 71.94 195 MET A CA 1
ATOM 1473 C C . MET A 1 195 ? -3.854 6.617 41.429 1.00 71.94 195 MET A C 1
ATOM 1475 O O . MET A 1 195 ? -2.956 6.825 40.615 1.00 71.94 195 MET A O 1
ATOM 1479 N N . VAL A 1 196 ? -3.714 6.920 42.724 1.00 76.75 196 VAL A N 1
ATOM 1480 C CA . VAL A 1 196 ? -2.493 7.526 43.282 1.00 76.75 196 VAL A CA 1
ATOM 1481 C C . VAL A 1 196 ? -1.310 6.552 43.229 1.00 76.75 196 VAL A C 1
ATOM 1483 O O . VAL A 1 196 ? -0.202 6.963 42.885 1.00 76.75 196 VAL A O 1
ATOM 1486 N N . ALA A 1 197 ? -1.530 5.261 43.497 1.00 74.38 197 ALA A N 1
ATOM 1487 C CA . ALA A 1 197 ? -0.487 4.238 43.388 1.00 74.38 197 ALA A CA 1
ATOM 1488 C C . ALA A 1 197 ? -0.001 4.052 41.939 1.00 74.38 197 ALA A C 1
ATOM 1490 O O . ALA A 1 197 ? 1.203 3.963 41.695 1.00 74.38 197 ALA A O 1
ATOM 1491 N N . LEU A 1 198 ? -0.921 4.062 40.969 1.00 70.81 198 LEU A N 1
ATOM 1492 C CA . LEU A 1 198 ? -0.582 4.013 39.545 1.00 70.81 198 LEU A CA 1
ATOM 1493 C C . LEU A 1 198 ? 0.170 5.269 39.091 1.00 70.81 198 LEU A C 1
ATOM 1495 O O . LEU A 1 198 ? 1.147 5.161 38.352 1.00 70.81 198 LEU A O 1
ATOM 1499 N N . GLN A 1 199 ? -0.229 6.449 39.568 1.00 77.69 199 GLN A N 1
ATOM 1500 C CA . GLN A 1 199 ? 0.475 7.698 39.279 1.00 77.69 199 GLN A CA 1
ATOM 1501 C C . GLN A 1 199 ? 1.901 7.682 39.852 1.00 77.69 199 GLN A C 1
ATOM 1503 O O . GLN A 1 199 ? 2.845 8.069 39.165 1.00 77.69 199 GLN A O 1
ATOM 1508 N N . ALA A 1 200 ? 2.083 7.176 41.075 1.00 79.75 200 ALA A N 1
ATOM 1509 C CA . ALA A 1 200 ? 3.405 7.009 41.673 1.00 79.75 200 ALA A CA 1
ATOM 1510 C C . ALA A 1 200 ? 4.276 6.025 40.873 1.00 79.75 200 ALA A C 1
ATOM 1512 O O . ALA A 1 200 ? 5.437 6.333 40.604 1.00 79.75 200 ALA A O 1
ATOM 1513 N N . GLY A 1 201 ? 3.702 4.896 40.435 1.00 81.31 201 GLY A N 1
ATOM 1514 C CA . GLY A 1 201 ? 4.377 3.911 39.584 1.00 81.31 201 GLY A CA 1
ATOM 1515 C C . GLY A 1 201 ? 4.767 4.461 38.207 1.00 81.31 201 GLY A C 1
ATOM 1516 O O . GLY A 1 201 ? 5.852 4.186 37.698 1.00 81.31 201 GLY A O 1
ATOM 1517 N N . LEU A 1 202 ? 3.924 5.304 37.608 1.00 80.94 202 LEU A N 1
ATOM 1518 C CA . LEU A 1 202 ? 4.244 5.977 36.349 1.00 80.94 202 LEU A CA 1
ATOM 1519 C C . LEU A 1 202 ? 5.417 6.953 36.518 1.00 80.94 202 LEU A C 1
ATOM 1521 O O . LEU A 1 202 ? 6.307 7.006 35.670 1.00 80.94 202 LEU A O 1
ATOM 1525 N N . GLU A 1 203 ? 5.450 7.706 37.618 1.00 86.25 203 GLU A N 1
ATOM 1526 C CA . GLU A 1 203 ? 6.549 8.629 37.907 1.00 86.25 203 GLU A CA 1
ATOM 1527 C C . GLU A 1 203 ? 7.860 7.902 38.243 1.00 86.25 203 GLU A C 1
ATOM 1529 O O . GLU A 1 203 ? 8.932 8.389 37.886 1.00 86.25 203 GLU A O 1
ATOM 1534 N N . THR A 1 204 ? 7.825 6.722 38.873 1.00 84.00 204 THR A N 1
ATOM 1535 C CA . THR A 1 204 ? 9.040 5.905 39.057 1.00 84.00 204 THR A CA 1
ATOM 1536 C C . THR A 1 204 ? 9.577 5.394 37.725 1.00 84.00 204 THR A C 1
ATOM 1538 O O . THR A 1 204 ? 10.762 5.574 37.456 1.00 84.00 204 THR A O 1
ATOM 1541 N N . VAL A 1 205 ? 8.708 4.885 36.844 1.00 83.56 205 VAL A N 1
ATOM 1542 C CA . VAL A 1 205 ? 9.111 4.420 35.505 1.00 83.56 205 VAL A CA 1
ATOM 1543 C C . VAL A 1 205 ? 9.687 5.566 34.665 1.00 83.56 205 VAL A C 1
ATOM 1545 O O . VAL A 1 205 ? 10.712 5.395 34.007 1.00 83.56 205 VAL A O 1
ATOM 1548 N N . LYS A 1 206 ? 9.095 6.768 34.723 1.00 83.94 206 LYS A N 1
ATOM 1549 C CA . LYS A 1 206 ? 9.645 7.956 34.044 1.00 83.94 206 LYS A CA 1
ATOM 1550 C C . LYS A 1 206 ? 11.046 8.320 34.541 1.00 83.94 206 LYS A C 1
ATOM 1552 O O . LYS A 1 206 ? 11.900 8.679 33.732 1.00 83.94 206 LYS A O 1
ATOM 1557 N N . ARG A 1 207 ? 11.299 8.241 35.854 1.00 83.06 207 ARG A N 1
ATOM 1558 C CA . ARG A 1 207 ? 12.628 8.528 36.428 1.00 83.06 207 ARG A CA 1
ATOM 1559 C C . ARG A 1 207 ? 13.668 7.500 35.993 1.00 83.06 207 ARG A C 1
ATOM 1561 O O . ARG A 1 207 ? 14.771 7.897 35.626 1.00 83.06 207 ARG A O 1
ATOM 1568 N N . GLU A 1 208 ? 13.311 6.219 35.985 1.00 83.25 208 GLU A N 1
ATOM 1569 C CA . GLU A 1 208 ? 14.188 5.147 35.496 1.00 83.25 208 GLU A CA 1
ATOM 1570 C C . GLU A 1 208 ? 14.516 5.333 34.011 1.00 83.25 208 GLU A C 1
ATOM 1572 O O . GLU A 1 208 ? 15.686 5.311 33.626 1.00 83.25 208 GLU A O 1
ATOM 1577 N N . GLN A 1 209 ? 13.512 5.635 33.182 1.00 82.06 209 GLN A N 1
ATOM 1578 C CA . GLN A 1 209 ? 13.719 5.889 31.756 1.00 82.06 209 GLN A CA 1
ATOM 1579 C C . GLN A 1 209 ? 14.625 7.110 31.511 1.00 82.06 209 GLN A C 1
ATOM 1581 O O . GLN A 1 209 ? 15.501 7.070 30.647 1.00 82.06 209 GLN A O 1
ATOM 1586 N N . ALA A 1 210 ? 14.464 8.181 32.295 1.00 78.50 210 ALA A N 1
ATOM 1587 C CA . ALA A 1 210 ? 15.327 9.360 32.225 1.00 78.50 210 ALA A CA 1
ATOM 1588 C C . ALA A 1 210 ? 16.768 9.080 32.688 1.00 78.50 210 ALA A C 1
ATOM 1590 O O . ALA A 1 210 ? 17.697 9.720 32.200 1.00 78.50 210 ALA A O 1
ATOM 1591 N N . SER A 1 211 ? 16.974 8.142 33.618 1.00 86.19 211 SER A N 1
ATOM 1592 C CA . SER A 1 211 ? 18.314 7.696 34.020 1.00 86.19 211 SER A CA 1
ATOM 1593 C C . SER A 1 211 ? 19.012 6.955 32.881 1.00 86.19 211 SER A C 1
ATOM 1595 O O . SER A 1 211 ? 20.132 7.305 32.520 1.00 86.19 211 SER A O 1
ATOM 1597 N N . LEU A 1 212 ? 18.317 6.004 32.250 1.00 80.06 212 LEU A N 1
ATOM 1598 C CA . LEU A 1 212 ? 18.852 5.225 31.127 1.00 80.06 212 LEU A CA 1
ATOM 1599 C C . LEU A 1 212 ? 19.168 6.092 29.902 1.00 80.06 212 LEU A C 1
ATOM 1601 O O . LEU A 1 212 ? 20.162 5.858 29.219 1.00 80.06 212 LEU A O 1
ATOM 1605 N N . LEU A 1 213 ? 18.356 7.119 29.629 1.00 77.00 213 LEU A N 1
ATOM 1606 C CA . LEU A 1 213 ? 18.647 8.076 28.558 1.00 77.00 213 LEU A CA 1
ATOM 1607 C C . LEU A 1 213 ? 19.944 8.856 28.815 1.00 77.00 213 LEU A C 1
ATOM 1609 O O . LEU A 1 213 ? 20.717 9.044 27.881 1.00 77.00 213 LEU A O 1
ATOM 1613 N N . ARG A 1 214 ? 20.231 9.242 30.067 1.00 79.00 214 ARG A N 1
ATOM 1614 C CA . ARG A 1 214 ? 21.503 9.905 30.406 1.00 79.00 214 ARG A CA 1
ATOM 1615 C C . ARG A 1 214 ? 22.703 8.980 30.239 1.00 79.00 214 ARG A C 1
ATOM 1617 O O . ARG A 1 214 ? 23.727 9.427 29.738 1.00 79.00 214 ARG A O 1
ATOM 1624 N N . GLU A 1 215 ? 22.578 7.710 30.622 1.00 84.19 215 GLU A N 1
ATOM 1625 C CA . GLU A 1 215 ? 23.641 6.720 30.392 1.00 84.19 215 GLU A CA 1
ATOM 1626 C C . GLU A 1 215 ? 23.904 6.511 28.895 1.00 84.19 215 GLU A C 1
ATOM 1628 O O . GLU A 1 215 ? 25.056 6.406 28.475 1.00 84.19 215 GLU A O 1
ATOM 1633 N N . LEU A 1 216 ? 22.852 6.506 28.070 1.00 74.81 216 LEU A N 1
ATOM 1634 C CA . LEU A 1 216 ? 22.984 6.391 26.618 1.00 74.81 216 LEU A CA 1
ATOM 1635 C C . LEU A 1 216 ? 23.654 7.624 25.991 1.00 74.81 216 LEU A C 1
ATOM 1637 O O . LEU A 1 216 ? 24.461 7.472 25.071 1.00 74.81 216 LEU A O 1
ATOM 1641 N N . ASP A 1 217 ? 23.330 8.825 26.472 1.00 71.81 217 ASP A N 1
ATOM 1642 C CA . ASP A 1 217 ? 23.961 10.069 26.020 1.00 71.81 217 ASP A CA 1
ATOM 1643 C C . ASP A 1 217 ? 25.441 10.138 26.428 1.00 71.81 217 ASP A C 1
ATOM 1645 O O . ASP A 1 217 ? 26.278 10.550 25.621 1.00 71.81 217 ASP A O 1
ATOM 1649 N N . ASP A 1 218 ? 25.792 9.657 27.625 1.00 83.56 218 ASP A N 1
ATOM 1650 C CA . ASP A 1 218 ? 27.188 9.559 28.064 1.00 83.56 218 ASP A CA 1
ATOM 1651 C C . ASP A 1 218 ? 27.973 8.540 27.221 1.00 83.56 218 ASP A C 1
ATOM 1653 O O . ASP A 1 218 ? 29.061 8.844 26.727 1.00 83.56 218 ASP A O 1
ATOM 1657 N N . LEU A 1 219 ? 27.387 7.371 26.924 1.00 78.19 219 LEU A N 1
ATOM 1658 C CA . LEU A 1 219 ? 27.996 6.393 26.014 1.00 78.19 219 LEU A CA 1
ATOM 1659 C C . LEU A 1 219 ? 28.209 6.969 24.608 1.00 78.19 219 LEU A C 1
ATOM 1661 O O . LEU A 1 219 ? 29.255 6.750 23.996 1.00 78.19 219 LEU A O 1
ATOM 1665 N N . ARG A 1 220 ? 27.233 7.721 24.083 1.00 77.62 220 ARG A N 1
ATOM 1666 C CA . ARG A 1 220 ? 27.360 8.407 22.788 1.00 77.62 220 ARG A CA 1
ATOM 1667 C C . ARG A 1 220 ? 28.511 9.408 22.798 1.00 77.62 220 ARG A C 1
ATOM 1669 O O . ARG A 1 220 ? 29.287 9.434 21.841 1.00 77.62 220 ARG A O 1
ATOM 1676 N N . ALA A 1 221 ? 28.649 10.191 23.866 1.00 76.75 221 ALA A N 1
ATOM 1677 C CA . ALA A 1 221 ? 29.751 11.134 24.023 1.00 76.75 221 ALA A CA 1
ATOM 1678 C C . ALA A 1 221 ? 31.109 10.416 24.101 1.00 76.75 221 ALA A C 1
ATOM 1680 O O . ALA A 1 221 ? 32.057 10.826 23.429 1.00 76.75 221 ALA A O 1
ATOM 1681 N N . GLN A 1 222 ? 31.201 9.304 24.837 1.00 83.44 222 GLN A N 1
ATOM 1682 C CA . GLN A 1 222 ? 32.421 8.493 24.922 1.00 83.44 222 GLN A CA 1
ATOM 1683 C C . GLN A 1 222 ? 32.817 7.895 23.564 1.00 83.44 222 GLN A C 1
ATOM 1685 O O . GLN A 1 222 ? 33.979 7.989 23.165 1.00 83.44 222 GLN A O 1
ATOM 1690 N N . VAL A 1 223 ? 31.860 7.336 22.814 1.00 76.06 223 VAL A N 1
ATOM 1691 C CA . VAL A 1 223 ? 32.102 6.800 21.463 1.00 76.06 223 VAL A CA 1
ATOM 1692 C C . VAL A 1 223 ? 32.547 7.907 20.506 1.00 76.06 223 VAL A C 1
ATOM 1694 O O . VAL A 1 223 ? 33.476 7.704 19.724 1.00 76.06 223 VAL A O 1
ATOM 1697 N N . PHE A 1 224 ? 31.942 9.093 20.590 1.00 76.25 224 PHE A N 1
ATOM 1698 C CA . PHE A 1 224 ? 32.335 10.249 19.787 1.00 76.25 224 PHE A CA 1
ATOM 1699 C C . PHE A 1 224 ? 33.765 10.716 20.104 1.00 76.25 224 PHE A C 1
ATOM 1701 O O . PHE A 1 224 ? 34.562 10.935 19.191 1.00 76.25 224 PHE A O 1
ATOM 1708 N N . MET A 1 225 ? 34.129 10.795 21.386 1.00 80.31 225 MET A N 1
ATOM 1709 C CA . MET A 1 225 ? 35.484 11.157 21.820 1.00 80.31 225 MET A CA 1
ATOM 1710 C C . MET A 1 225 ? 36.522 10.108 21.403 1.00 80.31 225 MET A C 1
ATOM 1712 O O . MET A 1 225 ? 37.608 10.467 20.945 1.00 80.31 225 MET A O 1
ATOM 1716 N N . LEU A 1 226 ? 36.183 8.818 21.487 1.00 79.75 226 LEU A N 1
ATOM 1717 C CA . LEU A 1 226 ? 37.036 7.736 20.999 1.00 79.75 226 LEU A CA 1
ATOM 1718 C C . LEU A 1 226 ? 37.222 7.815 19.478 1.00 79.75 226 LEU A C 1
ATOM 1720 O O . LEU A 1 226 ? 38.333 7.638 18.988 1.00 79.75 226 LEU A O 1
ATOM 1724 N N . TRP A 1 227 ? 36.167 8.139 18.730 1.00 76.50 227 TRP A N 1
ATOM 1725 C CA . TRP A 1 227 ? 36.240 8.324 17.281 1.00 76.50 227 TRP A CA 1
ATOM 1726 C C . TRP A 1 227 ? 37.131 9.512 16.893 1.00 76.50 227 TRP A C 1
ATOM 1728 O O . TRP A 1 227 ? 37.968 9.377 16.002 1.00 76.50 227 TRP A O 1
ATOM 1738 N N . ILE A 1 228 ? 37.040 10.639 17.611 1.00 74.00 228 ILE A N 1
ATOM 1739 C CA . ILE A 1 228 ? 37.948 11.786 17.436 1.00 74.00 228 ILE A CA 1
ATOM 1740 C C . ILE A 1 228 ? 39.394 11.392 17.746 1.00 74.00 228 ILE A C 1
ATOM 1742 O O . ILE A 1 228 ? 40.298 11.744 16.984 1.00 74.00 228 ILE A O 1
ATOM 1746 N N . ALA A 1 229 ? 39.631 10.653 18.832 1.00 72.62 229 ALA A N 1
ATOM 1747 C CA . ALA A 1 229 ? 40.967 10.202 19.206 1.00 72.62 229 ALA A CA 1
ATOM 1748 C C . ALA A 1 229 ? 41.559 9.253 18.149 1.00 72.62 229 ALA A C 1
ATOM 1750 O O . ALA A 1 229 ? 42.674 9.475 17.683 1.00 72.62 229 ALA A O 1
ATOM 1751 N N . VAL A 1 230 ? 40.801 8.249 17.697 1.00 76.19 230 VAL A N 1
ATOM 1752 C CA . VAL A 1 230 ? 41.227 7.297 16.654 1.00 76.19 230 VAL A CA 1
ATOM 1753 C C . VAL A 1 230 ? 41.431 7.999 15.307 1.00 76.19 230 VAL A C 1
ATOM 1755 O O . VAL A 1 230 ? 42.429 7.748 14.631 1.00 76.19 230 VAL A O 1
ATOM 1758 N N . GLY A 1 231 ? 40.550 8.933 14.941 1.00 68.94 231 GLY A N 1
ATOM 1759 C CA . GLY A 1 231 ? 40.711 9.772 13.752 1.00 68.94 231 GLY A CA 1
ATOM 1760 C C . GLY A 1 231 ? 41.979 10.629 13.816 1.00 68.94 231 GLY A C 1
ATOM 1761 O O . GLY A 1 231 ? 42.740 10.684 12.851 1.00 68.94 231 GLY A O 1
ATOM 1762 N N . SER A 1 232 ? 42.267 11.218 14.979 1.00 66.06 232 SER A N 1
ATOM 1763 C CA . SER A 1 232 ? 43.469 12.033 15.211 1.00 66.06 232 SER A CA 1
ATOM 1764 C C . SER A 1 232 ? 44.754 11.198 15.186 1.00 66.06 232 SER A C 1
ATOM 1766 O O . SER A 1 232 ? 45.747 11.620 14.594 1.00 66.06 232 SER A O 1
ATOM 1768 N N . LEU A 1 233 ? 44.743 9.982 15.749 1.00 58.72 233 LEU A N 1
ATOM 1769 C CA . LEU A 1 233 ? 45.865 9.043 15.640 1.00 58.72 233 LEU A CA 1
ATOM 1770 C C . LEU A 1 233 ? 46.090 8.591 14.187 1.00 58.72 233 LEU A C 1
ATOM 1772 O O . LEU A 1 233 ? 47.237 8.527 13.745 1.00 58.72 233 LEU A O 1
ATOM 1776 N N . SER A 1 234 ? 45.025 8.348 13.415 1.00 60.56 234 SER A N 1
ATOM 1777 C CA . SER A 1 234 ? 45.131 7.993 11.991 1.00 60.56 234 SER A CA 1
ATOM 1778 C C . SER A 1 234 ? 45.721 9.131 11.147 1.00 60.56 234 SER A C 1
ATOM 1780 O O . SER A 1 234 ? 46.532 8.881 10.255 1.00 60.56 234 SER A O 1
ATOM 1782 N N . LEU A 1 235 ? 45.363 10.385 11.439 1.00 55.53 235 LEU A N 1
ATOM 1783 C CA . LEU A 1 235 ? 45.943 11.571 10.797 1.00 55.53 235 LEU A CA 1
ATOM 1784 C C . LEU A 1 235 ? 47.426 11.755 11.162 1.00 55.53 235 LEU A C 1
ATOM 1786 O O . LEU A 1 235 ? 48.238 12.047 10.283 1.00 55.53 235 LEU A O 1
ATOM 1790 N N . CYS A 1 236 ? 47.806 11.512 12.421 1.00 55.62 236 CYS A N 1
ATOM 1791 C CA . CYS A 1 236 ? 49.198 11.595 12.875 1.00 55.62 236 CYS A CA 1
ATOM 1792 C C . CYS A 1 236 ? 50.105 10.502 12.282 1.00 55.62 236 CYS A C 1
ATOM 1794 O O . CYS A 1 236 ? 51.258 10.783 11.956 1.00 55.62 236 CYS A O 1
ATOM 1796 N N . VAL A 1 237 ? 49.607 9.273 12.095 1.00 58.47 237 VAL A N 1
ATOM 1797 C CA . VAL A 1 237 ? 50.396 8.158 11.529 1.00 58.47 237 VAL A CA 1
ATOM 1798 C C . VAL A 1 237 ? 50.565 8.285 10.007 1.00 58.47 237 VAL A C 1
ATOM 1800 O O . VAL A 1 237 ? 51.598 7.891 9.464 1.00 58.47 237 VAL A O 1
ATOM 1803 N N . CYS A 1 238 ? 49.600 8.884 9.300 1.00 50.38 238 CYS A N 1
ATOM 1804 C CA . CYS A 1 238 ? 49.656 9.041 7.842 1.00 50.38 238 CYS A CA 1
ATOM 1805 C C . CYS A 1 238 ? 50.293 10.359 7.360 1.00 50.38 238 CYS A C 1
ATOM 1807 O O . CYS A 1 238 ? 50.706 10.437 6.199 1.00 50.38 238 CYS A O 1
ATOM 1809 N N . ALA A 1 239 ? 50.433 11.372 8.224 1.00 52.72 239 ALA A N 1
ATOM 1810 C CA . ALA A 1 239 ? 51.037 12.662 7.880 1.00 52.72 239 ALA A CA 1
ATOM 1811 C C . ALA A 1 239 ? 52.439 12.564 7.228 1.00 52.72 239 ALA A C 1
ATOM 1813 O O . ALA A 1 239 ? 52.632 13.183 6.178 1.00 52.72 239 ALA A O 1
ATOM 1814 N N . PRO A 1 240 ? 53.414 11.776 7.734 1.00 55.56 240 PRO A N 1
ATOM 1815 C CA . PRO A 1 240 ? 54.745 11.722 7.119 1.00 55.56 240 PRO A CA 1
ATOM 1816 C C . PRO A 1 240 ? 54.780 10.940 5.792 1.00 55.56 240 PRO A C 1
ATOM 1818 O O . 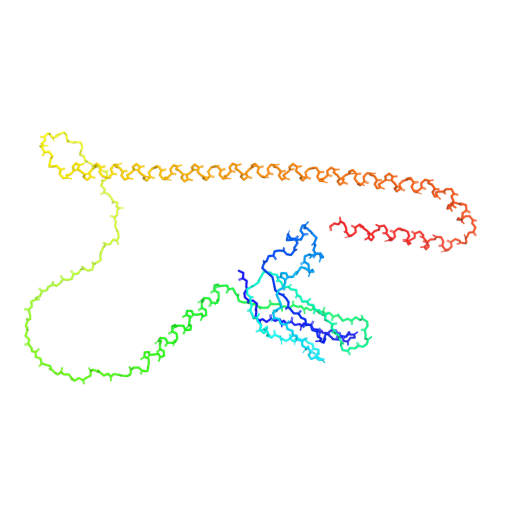PRO A 1 240 ? 55.634 11.206 4.942 1.00 55.56 240 PRO A O 1
ATOM 1821 N N . THR A 1 241 ? 53.850 10.005 5.578 1.00 54.84 241 THR A N 1
ATOM 1822 C CA . THR A 1 241 ? 53.787 9.167 4.366 1.00 54.84 241 THR A CA 1
ATOM 1823 C C . THR A 1 241 ? 53.102 9.902 3.211 1.00 54.84 241 THR A C 1
ATOM 1825 O O . THR A 1 241 ? 53.557 9.826 2.069 1.00 54.84 241 THR A O 1
ATOM 1828 N N . ILE A 1 242 ? 52.062 10.688 3.510 1.00 54.25 242 ILE A N 1
ATOM 1829 C CA . ILE A 1 242 ? 51.337 11.497 2.520 1.00 54.25 242 ILE A CA 1
ATOM 1830 C C . ILE A 1 242 ? 52.180 12.706 2.083 1.00 54.25 242 ILE A C 1
ATOM 1832 O O . ILE A 1 242 ? 52.243 12.995 0.889 1.00 54.25 242 ILE A O 1
ATOM 1836 N N . LEU A 1 243 ? 52.918 13.359 2.993 1.00 52.25 243 LEU A N 1
ATOM 1837 C CA . LEU A 1 243 ? 53.765 14.511 2.636 1.00 52.25 243 LEU A CA 1
ATOM 1838 C C . LEU A 1 243 ? 54.905 14.140 1.668 1.00 52.25 243 LEU A C 1
ATOM 1840 O O . LEU A 1 243 ? 55.230 14.916 0.770 1.00 52.25 243 LEU A O 1
ATOM 1844 N N . ARG A 1 244 ? 55.478 12.933 1.797 1.00 54.56 244 ARG A N 1
ATOM 1845 C CA . ARG A 1 244 ? 56.504 12.420 0.865 1.00 54.56 244 ARG A CA 1
ATOM 1846 C C . ARG A 1 244 ? 55.930 11.998 -0.490 1.00 54.56 244 ARG A C 1
ATOM 1848 O O . ARG A 1 244 ? 56.640 12.077 -1.491 1.00 54.56 244 ARG A O 1
ATOM 1855 N N . ALA A 1 245 ? 54.667 11.572 -0.540 1.00 53.47 245 ALA A N 1
ATOM 1856 C CA . ALA A 1 245 ? 53.985 11.232 -1.789 1.00 53.47 245 ALA A CA 1
ATOM 1857 C C . ALA A 1 245 ? 53.558 12.489 -2.572 1.00 53.47 245 ALA A C 1
ATOM 1859 O O . ALA A 1 245 ? 53.714 12.539 -3.791 1.00 53.47 245 ALA A O 1
ATOM 1860 N N . VAL A 1 246 ? 53.099 13.541 -1.882 1.00 51.66 246 VAL A N 1
ATOM 1861 C CA . VAL A 1 246 ? 52.605 14.785 -2.504 1.00 51.66 246 VAL A CA 1
ATOM 1862 C C . VAL A 1 246 ? 53.714 15.608 -3.177 1.00 51.66 246 VAL A C 1
ATOM 1864 O O . VAL A 1 246 ? 53.445 16.299 -4.154 1.00 51.66 246 VAL A O 1
ATOM 1867 N N . GLN A 1 247 ? 54.976 15.478 -2.756 1.00 52.84 247 GLN A N 1
ATOM 1868 C CA . GLN A 1 247 ? 56.107 16.159 -3.408 1.00 52.84 247 GLN A CA 1
ATOM 1869 C C . GLN A 1 247 ? 56.484 15.595 -4.793 1.00 52.84 247 GLN A C 1
ATOM 1871 O O . GLN A 1 247 ? 57.322 16.185 -5.474 1.00 52.84 247 GLN A O 1
ATOM 1876 N N . LYS A 1 248 ? 55.894 14.471 -5.231 1.00 56.12 248 LYS A N 1
ATOM 1877 C CA . LYS A 1 248 ? 56.233 13.806 -6.506 1.00 56.12 248 LYS A CA 1
ATOM 1878 C C . LYS A 1 248 ? 55.127 13.820 -7.566 1.00 56.12 248 LYS A C 1
ATOM 1880 O O . LYS A 1 248 ? 55.323 13.232 -8.627 1.00 56.12 248 LYS A O 1
ATOM 1885 N N . LEU A 1 249 ? 53.988 14.475 -7.325 1.00 54.50 249 LEU A N 1
ATOM 1886 C CA . LEU A 1 249 ? 52.851 14.479 -8.258 1.00 54.50 249 LEU A CA 1
ATOM 1887 C C . LEU A 1 249 ? 52.482 15.902 -8.722 1.00 54.50 249 LEU A C 1
ATOM 1889 O O . LEU A 1 249 ? 52.507 16.834 -7.919 1.00 54.50 249 LEU A O 1
ATOM 1893 N N . PRO A 1 250 ? 52.138 16.095 -10.012 1.00 56.00 250 PRO A N 1
ATOM 1894 C CA . PRO A 1 250 ? 51.808 17.406 -10.563 1.00 56.00 250 PRO A CA 1
ATOM 1895 C C . PRO A 1 250 ? 50.539 17.996 -9.924 1.00 56.00 250 PRO A C 1
ATOM 1897 O O . PRO A 1 250 ? 49.534 17.313 -9.739 1.00 56.00 250 PRO A O 1
ATOM 1900 N N . LEU A 1 251 ? 50.582 19.306 -9.653 1.00 53.81 251 LEU A N 1
ATOM 1901 C CA . LEU A 1 251 ? 49.662 20.103 -8.817 1.00 53.81 251 LEU A CA 1
ATOM 1902 C C . LEU A 1 251 ? 48.148 19.953 -9.101 1.00 53.81 251 LEU A C 1
ATOM 1904 O O . LEU A 1 251 ? 47.322 20.345 -8.281 1.00 53.81 251 LEU A O 1
ATOM 1908 N N . ARG A 1 252 ? 47.761 19.412 -10.262 1.00 52.56 252 ARG A N 1
ATOM 1909 C CA . ARG A 1 252 ? 46.358 19.301 -10.695 1.00 52.56 252 ARG A CA 1
ATOM 1910 C C . ARG A 1 252 ? 45.640 18.058 -10.162 1.00 52.56 252 ARG A C 1
ATOM 1912 O O . ARG A 1 252 ? 44.425 18.102 -10.001 1.00 52.56 252 ARG A O 1
ATOM 1919 N N . THR A 1 253 ? 46.353 16.980 -9.835 1.00 53.75 253 THR A N 1
ATOM 1920 C CA . THR A 1 253 ? 45.735 15.755 -9.284 1.00 53.75 253 THR A CA 1
ATOM 1921 C C . THR A 1 253 ? 45.517 15.825 -7.772 1.00 53.75 253 THR A C 1
ATOM 1923 O O . THR A 1 253 ? 44.632 15.162 -7.238 1.00 53.75 253 THR A O 1
ATOM 1926 N N . THR A 1 254 ? 46.274 16.670 -7.072 1.00 54.03 254 THR A N 1
ATOM 1927 C CA . THR A 1 254 ? 46.241 16.790 -5.607 1.00 54.03 254 THR A CA 1
ATOM 1928 C C . THR A 1 254 ? 44.955 17.446 -5.097 1.00 54.03 254 THR A C 1
ATOM 1930 O O . THR A 1 254 ? 44.437 17.057 -4.055 1.00 54.03 254 THR A O 1
ATOM 1933 N N . ILE A 1 255 ? 44.395 18.394 -5.857 1.00 54.81 255 ILE A N 1
ATOM 1934 C CA . ILE A 1 255 ? 43.144 19.086 -5.503 1.00 54.81 255 ILE A CA 1
ATOM 1935 C C . ILE A 1 255 ? 41.940 18.137 -5.637 1.00 54.81 255 ILE A C 1
ATOM 1937 O O . ILE A 1 255 ? 41.059 18.141 -4.783 1.00 54.81 255 ILE A O 1
ATOM 1941 N N . ALA A 1 256 ? 41.934 17.254 -6.643 1.00 49.94 256 ALA A N 1
ATOM 1942 C CA . ALA A 1 256 ? 40.862 16.273 -6.829 1.00 49.94 256 ALA A CA 1
ATOM 1943 C C . ALA A 1 256 ? 40.824 15.220 -5.704 1.00 49.94 256 ALA A C 1
ATOM 1945 O O . ALA A 1 256 ? 39.748 14.874 -5.222 1.00 49.94 256 ALA A O 1
ATOM 1946 N N . ALA A 1 257 ? 41.985 14.757 -5.230 1.00 52.56 257 ALA A N 1
ATOM 1947 C CA . ALA A 1 257 ? 42.057 13.802 -4.122 1.00 52.56 257 ALA A CA 1
ATOM 1948 C C . ALA A 1 257 ? 41.620 14.416 -2.777 1.00 52.56 257 ALA A C 1
ATOM 1950 O O . ALA A 1 257 ? 40.972 13.742 -1.976 1.00 52.56 257 ALA A O 1
ATOM 1951 N N . LEU A 1 258 ? 41.911 15.704 -2.544 1.00 51.75 258 LEU A N 1
ATOM 1952 C CA . LEU A 1 258 ? 41.486 16.403 -1.327 1.00 51.75 258 LEU A CA 1
ATOM 1953 C C . LEU A 1 258 ? 39.960 16.617 -1.288 1.00 51.75 258 LEU A C 1
ATOM 1955 O O . LEU A 1 258 ? 39.346 16.467 -0.235 1.00 51.75 258 LEU A O 1
ATOM 1959 N N . ILE A 1 259 ? 39.337 16.901 -2.438 1.00 52.72 259 ILE A N 1
ATOM 1960 C CA . ILE A 1 259 ? 37.880 17.089 -2.555 1.00 52.72 259 ILE A CA 1
ATOM 1961 C C . ILE A 1 259 ? 37.123 15.771 -2.320 1.00 52.72 259 ILE A C 1
ATOM 1963 O O . ILE A 1 259 ? 36.086 15.773 -1.661 1.00 52.72 259 ILE A O 1
ATOM 1967 N N . ILE A 1 260 ? 37.657 14.633 -2.779 1.00 51.50 260 ILE A N 1
ATOM 1968 C CA . ILE A 1 260 ? 37.049 13.311 -2.537 1.00 51.50 260 ILE A CA 1
ATOM 1969 C C . ILE A 1 260 ? 37.154 12.918 -1.051 1.00 51.50 260 ILE A C 1
ATOM 1971 O O . ILE A 1 260 ? 36.208 12.362 -0.495 1.00 51.50 260 ILE A O 1
ATOM 1975 N N . GLY A 1 261 ? 38.261 13.264 -0.381 1.00 48.38 261 GLY A N 1
ATOM 1976 C CA . GLY A 1 261 ? 38.439 13.019 1.056 1.00 48.38 261 GLY A CA 1
ATOM 1977 C C . GLY A 1 261 ? 37.495 13.835 1.948 1.00 48.38 261 GLY A C 1
ATOM 1978 O O . GLY A 1 261 ? 36.977 13.309 2.930 1.00 48.38 261 GLY A O 1
ATOM 1979 N N . VAL A 1 262 ? 37.217 15.094 1.590 1.00 52.88 262 VAL A N 1
ATOM 1980 C CA . VAL A 1 262 ? 36.281 15.960 2.335 1.00 52.88 262 VAL A CA 1
ATOM 1981 C C . VAL A 1 262 ? 34.816 15.633 2.001 1.00 52.88 262 VAL A C 1
ATOM 1983 O O . VAL A 1 262 ? 33.973 15.626 2.894 1.00 52.88 262 VAL A O 1
ATOM 1986 N N . GLY A 1 263 ? 34.501 15.255 0.755 1.00 42.81 263 GLY A N 1
ATOM 1987 C CA . GLY A 1 263 ? 33.143 14.861 0.347 1.00 42.81 263 GLY A CA 1
ATOM 1988 C C . GLY A 1 263 ? 32.635 13.566 1.000 1.00 42.81 263 GLY A C 1
ATOM 1989 O O . GLY A 1 263 ? 31.436 13.419 1.252 1.00 42.81 263 GLY A O 1
ATOM 1990 N N . ALA A 1 264 ? 33.541 12.646 1.348 1.00 44.34 264 ALA A N 1
ATOM 1991 C CA . ALA A 1 264 ? 33.197 11.475 2.150 1.00 44.34 264 ALA A CA 1
ATOM 1992 C C . ALA A 1 264 ? 32.843 11.852 3.601 1.00 44.34 264 ALA A C 1
ATOM 1994 O O . ALA A 1 264 ? 32.002 11.197 4.206 1.00 44.34 264 ALA A O 1
ATOM 1995 N N . PHE A 1 265 ? 33.423 12.925 4.147 1.00 44.09 265 PHE A N 1
ATOM 1996 C CA . PHE A 1 265 ? 33.206 13.355 5.532 1.00 44.09 265 PHE A CA 1
ATOM 1997 C C . PHE A 1 265 ? 31.829 14.016 5.738 1.00 44.09 265 PHE A C 1
ATOM 1999 O O . PHE A 1 265 ? 31.174 13.777 6.752 1.00 44.09 265 PHE A O 1
ATOM 2006 N N . GLU A 1 266 ? 31.332 14.763 4.746 1.00 41.38 266 GLU A N 1
ATOM 2007 C CA . GLU A 1 266 ? 29.997 15.386 4.798 1.00 41.38 266 GLU A CA 1
ATOM 2008 C C . GLU A 1 266 ? 28.861 14.364 4.583 1.00 41.38 266 GLU A C 1
ATOM 2010 O O . GLU A 1 266 ? 27.775 14.496 5.149 1.00 41.38 266 GLU A O 1
ATOM 2015 N N . SER A 1 267 ? 29.123 13.290 3.829 1.00 41.81 267 SER A N 1
ATOM 2016 C CA . SER A 1 267 ? 28.124 12.253 3.526 1.00 41.81 267 SER A CA 1
ATOM 2017 C C . SER A 1 267 ? 27.750 11.396 4.747 1.00 41.81 267 SER A C 1
ATOM 2019 O O . SER A 1 267 ? 26.613 10.941 4.850 1.00 41.81 267 SER A O 1
ATOM 2021 N N . TYR A 1 268 ? 28.659 11.216 5.714 1.00 40.28 268 TYR A N 1
ATOM 2022 C CA . TYR A 1 268 ? 28.361 10.489 6.960 1.00 40.28 268 TYR A CA 1
ATOM 2023 C C . TYR A 1 268 ? 27.657 11.347 8.016 1.00 40.28 268 TYR A C 1
ATOM 2025 O O . TYR A 1 268 ? 26.992 10.806 8.899 1.00 40.28 268 TYR A O 1
ATOM 2033 N N . ARG A 1 269 ? 27.745 12.679 7.915 1.00 39.34 269 ARG A N 1
ATOM 2034 C CA . ARG A 1 269 ? 27.076 13.604 8.837 1.00 39.34 269 ARG A CA 1
ATOM 2035 C C . ARG A 1 269 ? 25.562 13.679 8.599 1.00 39.34 269 ARG A C 1
ATOM 2037 O O . ARG A 1 269 ? 24.813 13.925 9.537 1.00 39.34 269 ARG A O 1
ATOM 2044 N N . VAL A 1 270 ? 25.112 13.404 7.373 1.00 42.66 270 VAL A N 1
ATOM 2045 C CA . VAL A 1 270 ? 23.683 13.361 7.002 1.00 42.66 270 VAL A CA 1
ATOM 2046 C C . VAL A 1 270 ? 23.006 12.048 7.422 1.00 42.66 270 VAL A C 1
ATOM 2048 O O . VAL A 1 270 ? 21.791 12.009 7.567 1.00 42.66 270 VAL A O 1
ATOM 2051 N N . LEU A 1 271 ? 23.768 10.978 7.678 1.00 38.44 271 LEU A N 1
ATOM 2052 C CA . LEU A 1 271 ? 23.211 9.672 8.058 1.00 38.44 271 LEU A CA 1
ATOM 2053 C C . LEU A 1 271 ? 23.004 9.500 9.580 1.00 38.44 271 LEU A C 1
ATOM 2055 O O . LEU A 1 271 ? 22.501 8.467 10.014 1.00 38.44 271 LEU A O 1
ATOM 2059 N N . MET A 1 272 ? 23.409 10.481 10.394 1.00 43.47 272 MET A N 1
ATOM 2060 C CA . MET A 1 272 ? 23.408 10.413 11.867 1.00 43.47 272 MET A CA 1
ATOM 2061 C C . MET A 1 272 ? 22.730 11.630 12.532 1.00 43.47 272 MET A C 1
ATOM 2063 O O . MET A 1 272 ? 23.068 11.979 13.664 1.00 43.47 272 MET A O 1
ATOM 2067 N N . LEU A 1 273 ? 21.780 12.266 11.838 1.00 40.38 273 LEU A N 1
ATOM 2068 C CA . LEU A 1 273 ? 20.811 13.215 12.404 1.00 40.38 273 LEU A CA 1
ATOM 2069 C C . LEU A 1 273 ? 19.394 12.655 12.264 1.00 40.38 273 LEU A C 1
ATOM 2071 O O . LEU A 1 273 ? 19.080 12.138 11.169 1.00 40.38 273 LEU A O 1
#

Organism: Auxenochlorella protothecoides (NCBI:txid3075)

Radius of gyration: 39.06 Å; chains: 1; bounding box: 127×40×90 Å